Protein AF-A0A958PM55-F1 (afdb_monomer)

Solvent-accessible surface area (backbone atoms only — not comparable to full-atom values): 10926 Å² total; per-residue (Å²): 130,72,79,61,58,60,55,50,56,56,52,56,68,71,65,64,76,77,74,54,75,74,53,56,53,52,53,52,48,54,55,51,52,55,52,52,55,54,49,54,52,52,50,55,53,53,53,51,56,53,51,53,53,54,52,51,55,52,52,56,57,61,71,67,53,78,72,77,79,76,60,49,81,43,44,30,78,37,81,41,79,46,74,45,77,34,85,88,49,80,88,55,76,58,38,31,37,37,40,38,50,38,94,52,47,26,40,54,51,97,88,47,67,73,45,44,80,40,51,62,50,75,44,76,42,66,91,80,66,85,64,58,56,55,74,49,42,33,27,29,77,44,70,46,78,45,54,34,38,38,36,32,19,30,88,86,68,48,79,75,46,80,46,77,48,49,36,29,24,37,81,49,72,80,74,79,71,70,78,80,78,77,84,78,131

Foldseek 3Di:
DPPVVVVVVVVVVVPPPDPDPVVVVVVVVVVVVVVVVVVVVVVVVVVVVVVVVVVVVVVVVVVPPPDPQPAAEDAAQDKDKDKDFCVPPVPPQFFKKKKAWDPQKAFDDPVCPVRRVDRMDMDTDPPPPPDRIDIGIMHGNDFAKIKMKMFTAHPVRDTPDIDIRIYGYDYDCVVVPDDPPPPDD

Secondary structure (DSSP, 8-state):
-THHHHHHHHHHHTT-PPPPHHHHHHHHHHHHHHHHHHHHHHHHHHHHHHHHHHHHHHHHHHHTS------EEEETTSEEEEEEE-TTTTTS---EEEEEEPTTEEE--SS-GGGGG-SEEEEEPPTT---SEEEEEEEESSSEEEEEEEEEE-TT--EEEEEEEEEEEE--GGGGG--------

Sequence (185 aa):
MEKNTENLLKLAKKFTPQPDVYMSTRVLAQVREKRLRKRQWGFALLSSVVGSLLTAIVFLSIQNLPTKAVHFAALVDKPYVVRMEMDQLNNQNIFEAEIVLAQGLLFHSDEFSDLQEKQSLVFAWPKDFEGDVFPFVIKGTQEGIKPVKVRFFDEAGEVLEEREIKIRFEKSVSEMRQPVKARTS

pLDDT: mean 77.65, std 15.03, range [45.88, 96.56]

Nearest PDB structures (foldseek):
  6u4z-assembly1_A  TM=6.241E-01  e=1.059E-02  Bacteroides thetaiotaomicron
  6cpd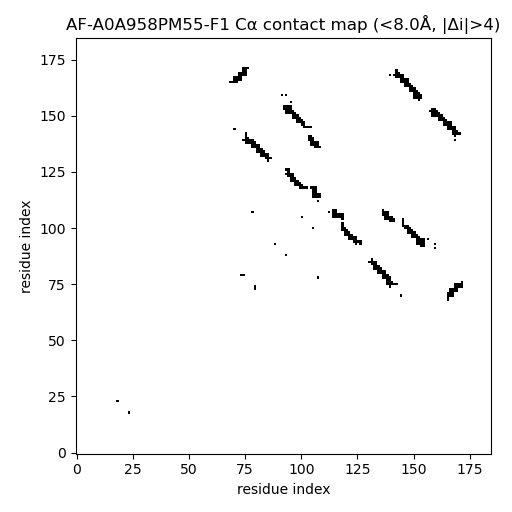-assembly1_A  TM=5.871E-01  e=4.513E-02  Methylocystis sp. ATCC 49242
  6twe-assembly1_A  TM=4.735E-01  e=3.007E-02  Bacillus licheniformis DSM 13 = ATCC 14580
  8s83-assembly1_A  TM=3.547E-01  e=2.004E-02  Bacillus anthracis
  6qx4-assembly1_A  TM=3.315E-01  e=1.923E-01  Bacillus anthracis

Radius of gyration: 40.55 Å; Cα contacts (8 Å, |Δi|>4): 223; chains: 1; bounding box: 84×64×113 Å

Mean predicted aligned error: 17.08 Å

Structure (mmCIF, N/CA/C/O backbone):
data_AF-A0A958PM55-F1
#
_entry.id   AF-A0A958PM55-F1
#
loop_
_atom_site.group_PDB
_atom_site.id
_atom_site.type_symbol
_atom_site.label_atom_id
_atom_site.label_alt_id
_atom_site.label_comp_id
_atom_site.label_asym_id
_atom_site.label_entity_id
_atom_site.label_seq_id
_atom_site.pdbx_PDB_ins_code
_atom_site.Cartn_x
_atom_site.Cartn_y
_atom_site.Cartn_z
_atom_site.occupancy
_atom_site.B_iso_or_equiv
_atom_site.auth_seq_id
_atom_site.auth_comp_id
_atom_site.auth_asym_id
_atom_site.auth_atom_id
_atom_site.pdbx_PDB_model_num
ATOM 1 N N . MET A 1 1 ? 41.946 41.530 -85.053 1.00 54.88 1 MET A N 1
ATOM 2 C CA . MET A 1 1 ? 40.672 41.154 -85.711 1.00 54.88 1 MET A CA 1
ATOM 3 C C . MET A 1 1 ? 39.471 41.107 -84.746 1.00 54.88 1 MET A C 1
ATOM 5 O O . MET A 1 1 ? 38.395 40.711 -85.166 1.00 54.88 1 MET A O 1
ATOM 9 N N . GLU A 1 2 ? 39.581 41.573 -83.494 1.00 56.59 2 GLU A N 1
ATOM 10 C CA . GLU A 1 2 ? 38.508 41.429 -82.483 1.00 56.59 2 GLU A CA 1
ATOM 11 C C . GLU A 1 2 ? 37.388 42.484 -82.550 1.00 56.59 2 GLU A C 1
ATOM 13 O O . GLU A 1 2 ? 36.298 42.261 -82.042 1.00 56.59 2 GLU A O 1
ATOM 18 N N . LYS A 1 3 ? 37.585 43.620 -83.233 1.00 56.06 3 LYS A N 1
ATOM 19 C CA . LYS A 1 3 ? 36.584 44.708 -83.253 1.00 56.06 3 LYS A CA 1
ATOM 20 C C . LYS A 1 3 ? 35.334 44.426 -84.110 1.00 56.06 3 LYS A C 1
ATOM 22 O O . LYS A 1 3 ? 34.356 45.161 -84.008 1.00 56.06 3 LYS A O 1
ATOM 27 N N . ASN A 1 4 ? 35.332 43.371 -84.932 1.00 59.84 4 ASN A N 1
ATOM 28 C CA . ASN A 1 4 ? 34.186 43.029 -85.791 1.00 59.84 4 ASN A CA 1
ATOM 29 C C . ASN A 1 4 ? 33.169 42.085 -85.128 1.00 59.84 4 ASN A C 1
ATOM 31 O O . ASN A 1 4 ? 31.998 42.105 -85.504 1.00 59.84 4 ASN A O 1
ATOM 35 N N . THR A 1 5 ? 33.562 41.297 -84.125 1.00 61.62 5 THR A N 1
ATOM 36 C CA . THR A 1 5 ? 32.649 40.357 -83.448 1.00 61.62 5 THR A CA 1
ATOM 37 C C . THR A 1 5 ? 31.712 41.068 -82.469 1.00 61.62 5 THR A C 1
ATOM 39 O O . THR A 1 5 ? 30.539 40.707 -82.365 1.00 61.62 5 THR A O 1
ATOM 42 N N . GLU A 1 6 ? 32.169 42.146 -81.826 1.00 66.62 6 GLU A N 1
ATOM 43 C CA . GLU A 1 6 ? 31.326 42.959 -80.937 1.00 66.62 6 GLU A CA 1
ATOM 44 C C . GLU A 1 6 ? 30.198 43.685 -81.682 1.00 66.62 6 GLU A C 1
ATOM 46 O O . GLU A 1 6 ? 29.086 43.815 -81.161 1.00 66.62 6 GLU A O 1
ATOM 51 N N . ASN A 1 7 ? 30.449 44.121 -82.919 1.00 66.56 7 ASN A N 1
ATOM 52 C CA . ASN A 1 7 ? 29.419 44.751 -83.745 1.00 66.56 7 ASN A CA 1
ATOM 53 C C . ASN A 1 7 ? 28.370 43.743 -84.232 1.00 66.56 7 ASN A C 1
ATOM 55 O O . ASN A 1 7 ? 27.185 44.077 -84.272 1.00 66.56 7 ASN A O 1
ATOM 59 N N . LEU A 1 8 ? 28.762 42.495 -84.509 1.00 62.47 8 LEU A N 1
ATOM 60 C CA . LEU A 1 8 ? 27.819 41.433 -84.875 1.00 62.47 8 LEU A CA 1
ATOM 61 C C . LEU A 1 8 ? 26.930 41.011 -83.694 1.00 62.47 8 LEU A C 1
ATOM 63 O O . LEU A 1 8 ? 25.723 40.846 -83.866 1.00 62.47 8 LEU A O 1
ATOM 67 N N . LEU A 1 9 ? 27.479 40.931 -82.478 1.00 64.94 9 LEU A N 1
ATOM 68 C CA . LEU A 1 9 ? 26.692 40.656 -81.266 1.00 64.94 9 LEU A CA 1
ATOM 69 C C . LEU A 1 9 ? 25.710 41.789 -80.928 1.00 64.94 9 LEU A C 1
ATOM 71 O O . LEU A 1 9 ? 24.585 41.526 -80.492 1.00 64.94 9 LEU A O 1
ATOM 75 N N . LYS A 1 10 ? 26.096 43.050 -81.166 1.00 63.88 10 LYS A N 1
ATOM 76 C CA . LYS A 1 10 ? 25.197 44.206 -81.005 1.00 63.88 10 LYS A CA 1
ATOM 77 C C . LYS A 1 10 ? 24.084 44.233 -82.057 1.00 63.88 10 LYS A C 1
ATOM 79 O O . LYS A 1 10 ? 22.966 44.630 -81.730 1.00 63.88 10 LYS A O 1
ATOM 84 N N . LEU A 1 11 ? 24.357 43.777 -83.280 1.00 61.56 11 LEU A N 1
ATOM 85 C CA . LEU A 1 11 ? 23.345 43.644 -84.332 1.00 61.56 11 LEU A CA 1
ATOM 86 C C . LEU A 1 11 ? 22.370 42.491 -84.052 1.00 61.56 11 LEU A C 1
ATOM 88 O O . LEU A 1 11 ? 21.163 42.687 -84.175 1.00 61.56 11 LEU A O 1
ATOM 92 N N . ALA A 1 12 ? 22.851 41.338 -83.578 1.00 61.41 12 ALA A N 1
ATOM 93 C CA . ALA A 1 12 ? 21.994 40.201 -83.230 1.00 61.41 12 ALA A CA 1
ATOM 94 C C . ALA A 1 12 ? 21.046 40.506 -82.052 1.00 61.41 12 ALA A C 1
ATOM 96 O O . ALA A 1 12 ? 19.873 40.135 -82.084 1.00 61.41 12 ALA A O 1
ATOM 97 N N . LYS A 1 13 ? 21.506 41.263 -81.042 1.00 59.34 13 LYS A N 1
ATOM 98 C CA . LYS A 1 13 ? 20.653 41.717 -79.924 1.00 59.34 13 LYS A CA 1
ATOM 99 C C . LYS A 1 13 ? 19.555 42.704 -80.338 1.00 59.34 13 LYS A C 1
ATOM 101 O O . LYS A 1 13 ? 18.567 42.823 -79.622 1.00 59.34 13 LYS A O 1
ATOM 106 N N . LYS A 1 14 ? 19.705 43.408 -81.466 1.00 57.22 14 LYS A N 1
ATOM 107 C CA . LYS A 1 14 ? 18.679 44.332 -81.982 1.00 57.22 14 LYS A CA 1
ATOM 108 C C . LYS A 1 14 ? 17.534 43.629 -82.720 1.00 57.22 14 LYS A C 1
ATOM 110 O O . LYS A 1 14 ? 16.518 44.268 -82.962 1.00 57.22 14 LYS A O 1
ATOM 115 N N . PHE A 1 15 ? 17.680 42.342 -83.039 1.00 56.12 15 PHE A N 1
ATOM 116 C CA . PHE A 1 15 ? 16.717 41.563 -83.825 1.00 56.12 15 PHE A CA 1
ATOM 117 C C . PHE A 1 15 ? 16.059 40.418 -83.048 1.00 56.12 15 PHE A C 1
ATOM 119 O O . PHE A 1 15 ? 15.574 39.468 -83.653 1.00 56.12 15 PHE A O 1
ATOM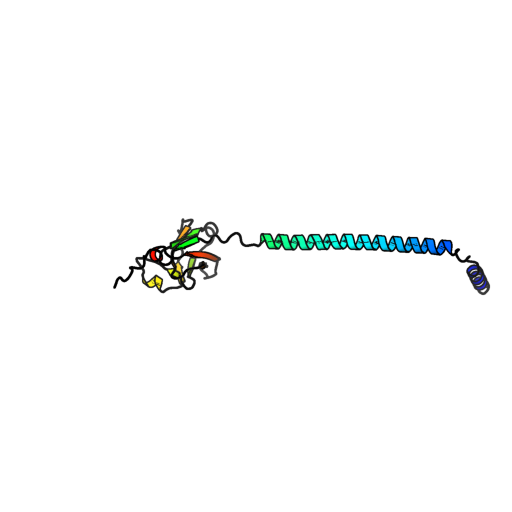 126 N N . THR A 1 16 ? 15.982 40.485 -81.717 1.00 57.31 16 THR A N 1
ATOM 127 C CA . THR A 1 16 ? 15.027 39.623 -81.009 1.00 57.31 16 THR A CA 1
ATOM 128 C C . THR A 1 16 ? 13.644 40.254 -81.139 1.00 57.31 16 THR A C 1
ATOM 130 O O . THR A 1 16 ? 13.428 41.301 -80.518 1.00 57.31 16 THR A O 1
ATOM 133 N N . PRO A 1 17 ? 12.721 39.689 -81.944 1.00 60.19 17 PRO A N 1
ATOM 134 C CA . PRO A 1 17 ? 11.357 40.191 -81.999 1.00 60.19 17 PRO A CA 1
ATOM 135 C C . PRO A 1 17 ? 10.803 40.170 -80.577 1.00 60.19 17 PRO A C 1
ATOM 137 O O . PRO A 1 17 ? 10.865 39.144 -79.894 1.00 60.19 17 PRO A O 1
ATOM 140 N N . GLN A 1 18 ? 10.330 41.323 -80.101 1.00 60.03 18 GLN A N 1
ATOM 141 C CA . GLN A 1 18 ? 9.612 41.372 -78.835 1.00 60.03 18 GLN A CA 1
ATOM 142 C C . GLN A 1 18 ? 8.439 40.394 -78.954 1.00 60.03 18 GLN A C 1
ATOM 144 O O . GLN A 1 18 ? 7.702 40.466 -79.940 1.00 60.03 18 GLN A O 1
ATOM 149 N N . PRO A 1 19 ? 8.294 39.434 -78.025 1.00 60.66 19 PRO A N 1
ATOM 150 C CA . PRO A 1 19 ? 7.197 38.488 -78.100 1.00 60.66 19 PRO A CA 1
ATOM 151 C C . PRO A 1 19 ? 5.885 39.267 -78.052 1.00 60.66 19 PRO A C 1
ATOM 153 O O . PRO A 1 19 ? 5.736 40.185 -77.244 1.00 60.66 19 PRO A O 1
ATOM 156 N N . ASP A 1 20 ? 4.953 38.896 -78.926 1.00 65.75 20 ASP A N 1
ATOM 157 C CA . ASP A 1 20 ? 3.639 39.523 -79.004 1.00 65.75 20 ASP A CA 1
ATOM 158 C C . ASP A 1 20 ? 2.973 39.536 -77.613 1.00 65.75 20 ASP A C 1
ATOM 160 O O . ASP A 1 20 ? 3.127 38.600 -76.814 1.00 65.75 20 ASP A O 1
ATOM 164 N N . VAL A 1 21 ? 2.245 40.607 -77.296 1.00 63.78 21 VAL A N 1
ATOM 165 C CA . VAL A 1 21 ? 1.652 40.868 -75.969 1.00 63.78 21 VAL A CA 1
ATOM 166 C C . VAL A 1 21 ? 0.740 39.707 -75.531 1.00 63.78 21 VAL A C 1
ATOM 168 O O . VAL A 1 21 ? 0.631 39.377 -74.345 1.00 63.78 21 VAL A O 1
ATOM 171 N N . TYR A 1 22 ? 0.149 39.000 -76.493 1.00 62.28 22 TYR A N 1
ATOM 172 C CA . TYR A 1 22 ? -0.667 37.806 -76.263 1.00 62.28 22 TYR A CA 1
ATOM 173 C C . TYR A 1 22 ? 0.134 36.550 -75.867 1.00 62.28 22 TYR A C 1
ATOM 175 O O . TYR A 1 22 ? -0.406 35.653 -75.214 1.00 62.28 22 TYR A O 1
ATOM 183 N N . MET A 1 23 ? 1.425 36.462 -76.204 1.00 63.91 23 MET A N 1
ATOM 184 C CA . MET A 1 23 ? 2.292 35.362 -75.763 1.00 63.91 23 MET A CA 1
ATOM 185 C C . MET A 1 23 ? 2.835 35.582 -74.352 1.00 63.91 23 MET A C 1
ATOM 187 O O . MET A 1 23 ? 2.872 34.638 -73.559 1.00 63.91 23 MET A O 1
ATOM 191 N N . SER A 1 24 ? 3.203 36.816 -73.999 1.00 63.28 24 SER A N 1
ATOM 192 C CA . SER A 1 24 ? 3.719 37.123 -72.658 1.00 63.28 24 SER A CA 1
ATOM 193 C C . SER A 1 24 ? 2.670 36.855 -71.572 1.00 63.28 24 SER A C 1
ATOM 195 O O . SER A 1 24 ? 2.979 36.265 -70.536 1.00 63.28 24 SER A O 1
ATOM 197 N N . THR A 1 25 ? 1.405 37.179 -71.843 1.00 71.44 25 THR A N 1
ATOM 198 C CA . THR A 1 25 ? 0.274 36.921 -70.939 1.00 71.44 25 THR A CA 1
ATOM 199 C C . THR A 1 25 ? 0.004 35.428 -70.740 1.00 71.44 25 THR A C 1
ATOM 201 O O . THR A 1 25 ? -0.179 34.995 -69.600 1.00 71.44 25 THR A O 1
ATOM 204 N N . ARG A 1 26 ? 0.060 34.610 -71.801 1.00 70.56 26 ARG A N 1
ATOM 205 C CA . ARG A 1 26 ? -0.092 33.144 -71.693 1.00 70.56 26 ARG A CA 1
ATOM 206 C C . ARG A 1 26 ? 1.048 32.488 -70.917 1.00 70.56 26 ARG A C 1
ATOM 208 O O . ARG A 1 26 ? 0.793 31.632 -70.070 1.00 70.56 26 ARG A O 1
ATOM 215 N N . VAL A 1 27 ? 2.288 32.911 -71.157 1.00 70.88 27 VAL A N 1
ATOM 216 C CA . VAL A 1 27 ? 3.453 32.387 -70.428 1.00 70.88 27 VAL A CA 1
ATOM 217 C C . VAL A 1 27 ? 3.380 32.779 -68.949 1.00 70.88 27 VAL A C 1
ATOM 219 O O . VAL A 1 27 ? 3.569 31.932 -68.076 1.00 70.88 27 VAL A O 1
ATOM 222 N N . LEU A 1 28 ? 3.018 34.028 -68.640 1.00 74.56 28 LEU A N 1
ATOM 223 C CA . LEU A 1 28 ? 2.841 34.482 -67.257 1.00 74.56 28 LEU A CA 1
ATOM 224 C C . LEU A 1 28 ? 1.690 33.758 -66.540 1.00 74.56 28 LEU A C 1
ATOM 226 O O . LEU A 1 28 ? 1.825 33.427 -65.357 1.00 74.56 28 LEU A O 1
ATOM 230 N N . ALA A 1 29 ? 0.591 33.464 -67.241 1.00 74.56 29 ALA A N 1
ATOM 231 C CA . ALA A 1 29 ? -0.524 32.691 -66.699 1.00 74.56 29 ALA A CA 1
ATOM 232 C C . ALA A 1 29 ? -0.099 31.255 -66.345 1.00 74.56 29 ALA A C 1
ATOM 234 O O . ALA A 1 29 ? -0.315 30.818 -65.213 1.00 74.56 29 ALA A O 1
ATOM 235 N N . GLN A 1 30 ? 0.606 30.562 -67.247 1.00 75.31 30 GLN A N 1
ATOM 236 C CA . GLN A 1 30 ? 1.111 29.207 -66.987 1.00 75.31 30 GLN A CA 1
ATOM 237 C C . GLN A 1 30 ? 2.130 29.161 -65.839 1.00 75.31 30 GLN A C 1
ATOM 239 O O . GLN A 1 30 ? 2.138 28.216 -65.044 1.00 75.31 30 GLN A O 1
ATOM 244 N N . VAL A 1 31 ? 2.985 30.182 -65.709 1.00 74.50 31 VAL A N 1
ATOM 245 C CA . VAL A 1 31 ? 3.941 30.279 -64.593 1.00 74.50 31 VAL A CA 1
ATOM 246 C C . VAL A 1 31 ? 3.214 30.497 -63.260 1.00 74.50 31 VAL A C 1
ATOM 248 O O . VAL A 1 31 ? 3.572 29.864 -62.261 1.00 74.50 31 VAL A O 1
ATOM 251 N N . ARG A 1 32 ? 2.165 31.333 -63.223 1.00 69.06 32 ARG A N 1
ATOM 252 C CA . ARG A 1 32 ? 1.332 31.522 -62.018 1.00 69.06 32 ARG A CA 1
ATOM 253 C C . ARG A 1 32 ? 0.599 30.245 -61.619 1.00 69.06 32 ARG A C 1
ATOM 255 O O . ARG A 1 32 ? 0.629 29.881 -60.443 1.00 69.06 32 ARG A O 1
ATOM 262 N N . GLU A 1 33 ? 0.003 29.545 -62.576 1.00 71.62 33 GLU A N 1
ATOM 263 C CA . GLU A 1 33 ? -0.754 28.317 -62.324 1.00 71.62 33 GLU A CA 1
ATOM 264 C C . GLU A 1 33 ? 0.143 27.201 -61.765 1.00 71.62 33 GLU A C 1
ATOM 266 O O . GLU A 1 33 ? -0.172 26.598 -60.735 1.00 71.62 33 GLU A O 1
ATOM 271 N N . LYS A 1 34 ? 1.338 27.008 -62.345 1.00 67.88 34 LYS A N 1
ATOM 272 C CA . LYS A 1 34 ? 2.332 26.050 -61.825 1.00 67.88 34 LYS A CA 1
ATOM 273 C C . LYS A 1 34 ? 2.787 26.388 -60.401 1.00 67.88 34 LYS A C 1
ATOM 275 O O . LYS A 1 34 ? 2.993 25.477 -59.599 1.00 67.88 34 LYS A O 1
ATOM 280 N N . ARG A 1 35 ? 2.923 27.675 -60.058 1.00 67.25 35 ARG A N 1
ATOM 281 C CA . ARG A 1 35 ? 3.333 28.122 -58.713 1.00 67.25 35 ARG A CA 1
ATOM 282 C C . ARG A 1 35 ? 2.240 27.892 -57.666 1.00 67.25 35 ARG A C 1
ATOM 284 O O . ARG A 1 35 ? 2.548 27.454 -56.559 1.00 67.25 35 ARG A O 1
ATOM 291 N N . LEU A 1 36 ? 0.980 28.148 -58.020 1.00 63.94 36 LEU A N 1
ATOM 292 C CA . LEU A 1 36 ? -0.171 27.92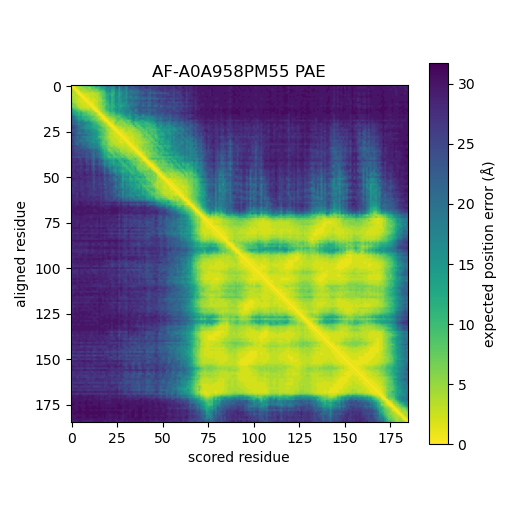2 -57.140 1.00 63.94 36 LEU A CA 1
ATOM 293 C C . LEU A 1 36 ? -0.387 26.429 -56.865 1.00 63.94 36 LEU A C 1
ATOM 295 O O . LEU A 1 36 ? -0.543 26.046 -55.705 1.00 63.94 36 LEU A O 1
ATOM 299 N N . ARG A 1 37 ? -0.279 25.576 -57.893 1.00 61.41 37 ARG A N 1
ATOM 300 C CA . ARG A 1 37 ? -0.404 24.115 -57.746 1.00 61.41 37 ARG A CA 1
ATOM 301 C C . ARG A 1 37 ? 0.691 23.526 -56.848 1.00 61.41 37 ARG A C 1
ATOM 303 O O . ARG A 1 37 ? 0.390 22.734 -55.960 1.00 61.41 37 ARG A O 1
ATOM 310 N N . LYS A 1 38 ? 1.947 23.973 -57.008 1.00 60.62 38 LYS A N 1
ATOM 311 C CA . LYS A 1 38 ? 3.069 23.561 -56.137 1.00 60.62 38 LYS A CA 1
ATOM 312 C C . LYS A 1 38 ? 2.851 23.966 -54.674 1.00 60.62 38 LYS A C 1
ATOM 314 O O . LYS A 1 38 ? 3.197 23.210 -53.772 1.00 60.62 38 LYS A O 1
ATOM 319 N N . ARG A 1 39 ? 2.262 25.143 -54.438 1.00 60.12 39 ARG A N 1
ATOM 320 C CA . ARG A 1 39 ? 1.970 25.648 -53.089 1.00 60.12 39 ARG A CA 1
ATOM 321 C C . ARG A 1 39 ? 0.849 24.849 -52.419 1.00 60.12 39 ARG A C 1
ATOM 323 O O . ARG A 1 39 ? 1.010 24.468 -51.268 1.00 60.12 39 ARG A O 1
ATOM 330 N N . GLN A 1 40 ? -0.233 24.537 -53.133 1.00 61.28 40 GLN A N 1
ATOM 331 C CA . GLN A 1 40 ? -1.334 23.723 -52.597 1.00 61.28 40 GLN A CA 1
ATOM 332 C C . GLN A 1 40 ? -0.879 22.313 -52.192 1.00 61.28 40 GLN A C 1
ATOM 334 O O . GLN A 1 40 ? -1.247 21.842 -51.121 1.00 61.28 40 GLN A O 1
ATOM 339 N N . TRP A 1 41 ? -0.013 21.680 -52.988 1.00 58.62 41 TRP A N 1
ATOM 340 C CA . TRP A 1 41 ? 0.564 20.375 -52.642 1.00 58.62 41 TRP A CA 1
ATOM 341 C C . TRP A 1 41 ? 1.509 20.450 -51.436 1.00 58.62 41 TRP A C 1
ATOM 343 O O . TRP A 1 41 ? 1.471 19.575 -50.577 1.00 58.62 41 TRP A O 1
ATOM 353 N N . GLY A 1 42 ? 2.306 21.519 -51.321 1.00 59.91 42 GLY A N 1
ATOM 354 C CA . GLY A 1 42 ? 3.153 21.746 -50.146 1.00 59.91 42 GLY A CA 1
ATOM 355 C C . GLY A 1 42 ? 2.350 21.903 -48.850 1.00 59.91 42 GLY A C 1
ATOM 356 O O . GLY A 1 42 ? 2.704 21.307 -47.838 1.00 59.91 42 GLY A O 1
ATOM 357 N N . PHE A 1 43 ? 1.233 22.639 -48.885 1.00 57.94 43 PHE A N 1
ATOM 358 C CA . PHE A 1 43 ? 0.346 22.779 -47.723 1.00 57.94 43 PHE A CA 1
ATOM 359 C C . PHE A 1 43 ? -0.398 21.482 -47.378 1.00 57.94 43 PHE A C 1
ATOM 361 O O . PHE A 1 43 ? -0.543 21.185 -46.197 1.00 57.94 43 PHE A O 1
ATOM 368 N N . ALA A 1 44 ? -0.817 20.694 -48.374 1.00 59.62 44 ALA A N 1
ATOM 369 C CA . ALA A 1 44 ? -1.484 19.408 -48.147 1.00 59.62 44 ALA A CA 1
ATOM 370 C C . ALA A 1 44 ? -0.550 18.352 -47.526 1.00 59.62 44 ALA A C 1
ATOM 372 O O . ALA A 1 44 ? -0.966 17.573 -46.671 1.00 59.62 44 ALA A O 1
ATOM 373 N N . LEU A 1 45 ? 0.730 18.340 -47.913 1.00 58.50 45 LEU A N 1
ATOM 374 C CA . LEU A 1 45 ? 1.715 17.453 -47.289 1.00 58.50 45 LEU A CA 1
ATOM 375 C C . LEU A 1 45 ? 2.036 17.899 -45.857 1.00 58.50 45 LEU A C 1
ATOM 377 O O . LEU A 1 45 ? 2.063 17.065 -44.954 1.00 58.50 45 LEU A O 1
ATOM 381 N N . LEU A 1 46 ? 2.191 19.205 -45.620 1.00 58.72 46 LEU A N 1
ATOM 382 C CA . LEU A 1 46 ? 2.447 19.737 -44.278 1.00 58.72 46 LEU A CA 1
ATOM 383 C C . LEU A 1 46 ? 1.272 19.501 -43.315 1.00 58.72 46 LEU A C 1
ATOM 385 O O . LEU A 1 46 ? 1.507 19.158 -42.159 1.00 58.72 46 LEU A O 1
ATOM 389 N N . SER A 1 47 ? 0.019 19.611 -43.771 1.00 59.31 47 SER A N 1
ATOM 390 C CA . SER A 1 47 ? -1.143 19.322 -42.918 1.00 59.31 47 SER A CA 1
ATOM 391 C C . SER A 1 47 ? -1.248 17.841 -42.535 1.00 59.31 47 SER A C 1
ATOM 393 O O . SER A 1 47 ? -1.663 17.541 -41.417 1.00 59.31 47 SER A O 1
ATOM 395 N N . SER A 1 48 ? -0.822 16.919 -43.408 1.00 61.41 48 SER A N 1
ATOM 396 C CA . SER A 1 48 ? -0.841 15.477 -43.115 1.00 61.41 48 SER A CA 1
ATOM 397 C C . SER A 1 48 ? 0.149 15.075 -42.012 1.00 61.41 48 SER A C 1
ATOM 399 O O . SER A 1 48 ? -0.216 14.327 -41.106 1.00 61.41 48 SER A O 1
ATOM 401 N N . VAL A 1 49 ? 1.363 15.638 -42.029 1.00 63.81 49 VAL A N 1
ATOM 402 C CA . VAL A 1 49 ? 2.412 15.339 -41.038 1.00 63.81 49 VAL A CA 1
ATOM 403 C C . VAL A 1 49 ? 2.064 15.927 -39.670 1.00 63.81 49 VAL A C 1
ATOM 405 O O . VAL A 1 49 ? 2.244 15.271 -38.644 1.00 63.81 49 VAL A O 1
ATOM 408 N N . VAL A 1 50 ? 1.520 17.148 -39.636 1.00 64.38 50 VAL A N 1
ATOM 409 C CA . VAL A 1 50 ? 1.087 17.781 -38.379 1.00 64.38 50 VAL A CA 1
ATOM 410 C C . VAL A 1 50 ? -0.109 17.033 -37.777 1.00 64.38 50 VAL A C 1
ATOM 412 O O . VAL A 1 50 ? -0.138 16.804 -36.569 1.00 64.38 50 VAL A O 1
ATOM 415 N N . GLY A 1 51 ? -1.056 16.585 -38.609 1.00 62.09 51 GLY A N 1
ATOM 416 C CA . GLY A 1 51 ? -2.204 15.794 -38.163 1.00 62.09 51 GLY A CA 1
ATOM 417 C C . GLY A 1 51 ? -1.803 14.463 -37.524 1.00 62.09 51 GLY A C 1
ATOM 418 O O . GLY A 1 51 ? -2.272 14.156 -36.428 1.00 62.09 51 GLY A O 1
ATOM 419 N N . SER A 1 52 ? -0.887 13.709 -38.149 1.00 66.88 52 SER A N 1
ATOM 420 C CA . SER A 1 52 ? -0.434 12.419 -37.607 1.00 66.88 52 SER A CA 1
ATOM 421 C C . SER A 1 52 ? 0.326 12.568 -36.287 1.00 66.88 52 SER A C 1
ATOM 423 O O . SER A 1 52 ? 0.168 11.746 -35.381 1.00 66.88 52 SER A O 1
ATOM 425 N N . LEU A 1 53 ? 1.125 13.634 -36.152 1.00 70.44 53 LEU A N 1
ATOM 426 C CA . LEU A 1 53 ? 1.883 13.898 -34.929 1.00 70.44 53 LEU A CA 1
ATOM 427 C C . LEU A 1 53 ? 0.949 14.207 -33.750 1.00 70.44 53 LEU A C 1
AT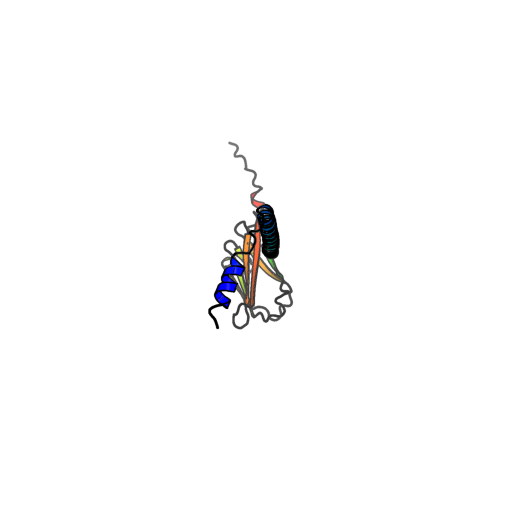OM 429 O O . LEU A 1 53 ? 1.123 13.666 -32.660 1.00 70.44 53 LEU A O 1
ATOM 433 N N . LEU A 1 54 ? -0.085 15.022 -33.983 1.00 69.94 54 LEU A N 1
ATOM 434 C CA . LEU A 1 54 ? -1.078 15.353 -32.960 1.00 69.94 54 LEU A CA 1
ATOM 435 C C . LEU A 1 54 ? -1.876 14.118 -32.524 1.00 69.94 54 LEU A C 1
ATOM 437 O O . LEU A 1 54 ? -2.074 13.918 -31.326 1.00 69.94 54 LEU A O 1
ATOM 441 N N . THR A 1 55 ? -2.273 13.246 -33.456 1.00 67.38 55 THR A N 1
ATOM 442 C CA . THR A 1 55 ? -2.975 12.002 -33.099 1.00 67.38 55 THR A CA 1
ATOM 443 C C . THR A 1 55 ? -2.107 11.043 -32.283 1.00 67.38 55 THR A C 1
ATOM 445 O O . THR A 1 55 ? -2.613 10.418 -31.354 1.00 67.38 55 THR A O 1
ATOM 448 N N . ALA A 1 56 ? -0.801 10.964 -32.564 1.00 71.19 56 ALA A N 1
ATOM 449 C CA . ALA A 1 56 ? 0.121 10.112 -31.813 1.00 71.19 56 ALA A CA 1
ATOM 450 C C . ALA A 1 56 ? 0.315 10.600 -30.367 1.00 71.19 56 ALA A C 1
ATOM 452 O O . ALA A 1 56 ? 0.314 9.792 -29.439 1.00 71.19 56 ALA A O 1
ATOM 453 N N . ILE A 1 57 ? 0.409 11.918 -30.160 1.00 71.50 57 ILE A N 1
ATOM 454 C CA . ILE A 1 57 ? 0.537 12.518 -28.822 1.00 71.50 57 ILE A CA 1
ATOM 455 C C . ILE A 1 57 ? -0.729 12.268 -27.991 1.00 71.50 57 ILE A C 1
ATOM 457 O O . ILE A 1 57 ? -0.641 11.889 -26.821 1.00 71.50 57 ILE A O 1
ATOM 461 N N . VAL A 1 58 ? -1.912 12.425 -28.594 1.00 71.81 58 VAL A N 1
ATOM 462 C CA . VAL A 1 58 ? -3.190 12.160 -27.913 1.00 71.81 58 VAL A CA 1
ATOM 463 C C . VAL A 1 58 ? -3.326 10.676 -27.567 1.00 71.81 58 VAL A C 1
ATOM 465 O O . VAL A 1 58 ? -3.712 10.345 -26.449 1.00 71.81 58 VAL A O 1
ATOM 468 N N . PHE A 1 59 ? -2.948 9.776 -28.477 1.00 72.50 59 PHE A N 1
ATOM 469 C CA . PHE A 1 59 ? -3.001 8.334 -28.233 1.00 72.50 59 PHE A CA 1
ATOM 470 C C . PHE A 1 59 ? -2.062 7.891 -27.097 1.00 72.50 59 PHE A C 1
ATOM 472 O O . PHE A 1 59 ? -2.493 7.169 -26.198 1.00 72.50 59 PHE A O 1
ATOM 479 N N . LEU A 1 60 ? -0.821 8.393 -27.070 1.00 65.88 60 LEU A N 1
ATOM 480 C CA . LEU A 1 60 ? 0.130 8.145 -25.975 1.00 65.88 60 LEU A CA 1
ATOM 481 C C . LEU A 1 60 ? -0.367 8.699 -24.631 1.00 65.88 60 LEU A C 1
ATOM 483 O O . LEU A 1 60 ? -0.168 8.079 -23.589 1.00 65.88 60 LEU A O 1
ATOM 487 N N . SER A 1 61 ? -1.060 9.838 -24.649 1.00 61.44 61 SER A N 1
ATOM 488 C CA . SER A 1 61 ? -1.623 10.440 -23.434 1.00 61.44 61 SER A CA 1
ATOM 489 C C . SER A 1 61 ? -2.781 9.620 -22.855 1.00 61.44 61 SER A C 1
ATOM 491 O O . SER A 1 61 ? -2.932 9.553 -21.638 1.00 61.44 61 SER A O 1
ATOM 493 N N . ILE A 1 62 ? -3.583 8.968 -23.705 1.00 62.78 62 ILE A N 1
ATOM 494 C CA . ILE A 1 62 ? -4.702 8.122 -23.263 1.00 62.78 62 ILE A CA 1
ATOM 495 C C . ILE A 1 62 ? -4.199 6.787 -22.696 1.00 62.78 62 ILE A C 1
ATOM 497 O O . ILE A 1 62 ? -4.758 6.300 -21.717 1.00 62.78 62 ILE A O 1
ATOM 501 N N . GLN A 1 63 ? -3.136 6.202 -23.260 1.00 60.19 63 GLN A N 1
ATOM 502 C CA . GLN A 1 63 ? -2.585 4.934 -22.760 1.00 60.19 63 GLN A CA 1
ATOM 503 C C . GLN A 1 63 ? -1.902 5.055 -21.389 1.00 60.19 63 GLN A C 1
ATOM 505 O O . GLN A 1 63 ? -1.873 4.080 -20.646 1.00 60.19 63 GLN A O 1
ATOM 510 N N . ASN A 1 64 ? -1.422 6.247 -21.024 1.00 56.41 64 ASN A N 1
ATOM 511 C CA . ASN A 1 64 ? -0.829 6.520 -19.710 1.00 56.41 64 ASN A CA 1
ATOM 512 C C . ASN A 1 64 ? -1.846 6.970 -18.649 1.00 56.41 64 ASN A C 1
ATOM 514 O O . ASN A 1 64 ? -1.449 7.380 -17.557 1.00 56.41 64 ASN A O 1
ATOM 518 N N . LEU A 1 65 ? -3.153 6.917 -18.932 1.00 54.53 65 LEU A N 1
ATOM 519 C CA . LEU A 1 65 ? -4.152 7.111 -17.886 1.00 54.53 65 LEU A CA 1
ATOM 520 C C . LEU A 1 65 ? -4.056 5.924 -16.918 1.00 54.53 65 LEU A C 1
ATOM 522 O O . LEU A 1 65 ? -4.287 4.792 -17.349 1.00 54.53 65 LEU A O 1
ATOM 526 N N . PRO A 1 66 ? -3.729 6.147 -15.630 1.00 55.06 66 PRO A N 1
ATOM 527 C CA . PRO A 1 66 ? -3.659 5.069 -14.660 1.00 55.06 66 PRO A CA 1
ATOM 528 C C . PRO A 1 66 ? -5.012 4.362 -14.644 1.00 55.06 66 PRO A C 1
ATOM 530 O O . PRO A 1 66 ? -6.051 4.964 -14.355 1.00 55.06 66 PRO A O 1
ATOM 533 N N . THR A 1 67 ? -4.988 3.088 -15.028 1.00 49.81 67 THR A N 1
ATOM 534 C CA . THR A 1 67 ? -6.108 2.154 -14.955 1.00 49.81 67 THR A CA 1
ATOM 535 C C .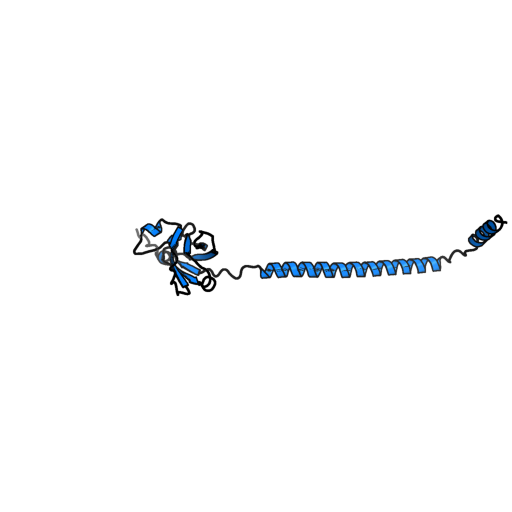 THR A 1 67 ? -6.848 2.363 -13.640 1.00 49.81 67 THR A C 1
ATOM 537 O O . THR A 1 67 ? -6.202 2.364 -12.594 1.00 49.81 67 THR A O 1
ATOM 540 N N . LYS A 1 68 ? -8.172 2.597 -13.723 1.00 45.88 68 LYS A N 1
ATOM 541 C CA . LYS A 1 68 ? -9.138 2.726 -12.614 1.00 45.88 68 LYS A CA 1
ATOM 542 C C . LYS A 1 68 ? -8.514 2.342 -11.274 1.00 45.88 68 LYS A C 1
ATOM 544 O O . LYS A 1 68 ? -8.359 1.155 -11.006 1.00 45.88 68 LYS A O 1
ATOM 549 N N . ALA A 1 69 ? -8.181 3.332 -10.446 1.00 50.12 69 ALA A N 1
ATOM 550 C CA . ALA A 1 69 ? -7.791 3.071 -9.071 1.00 50.12 69 ALA A CA 1
ATOM 551 C C . ALA A 1 69 ? -8.909 2.239 -8.425 1.00 50.12 69 ALA A C 1
ATOM 553 O O . ALA A 1 69 ? -10.021 2.732 -8.215 1.00 50.12 69 ALA A O 1
ATOM 554 N N . VAL A 1 70 ? -8.641 0.951 -8.208 1.00 55.31 70 VAL A N 1
ATOM 555 C CA . VAL A 1 70 ? -9.544 0.042 -7.509 1.00 55.31 70 VAL A CA 1
ATOM 556 C C . VAL A 1 70 ? -9.538 0.512 -6.064 1.00 55.31 70 VAL A C 1
ATOM 558 O O . VAL A 1 70 ? -8.652 0.188 -5.282 1.00 55.31 70 VAL A O 1
ATOM 561 N N . HIS A 1 71 ? -10.469 1.401 -5.736 1.00 61.1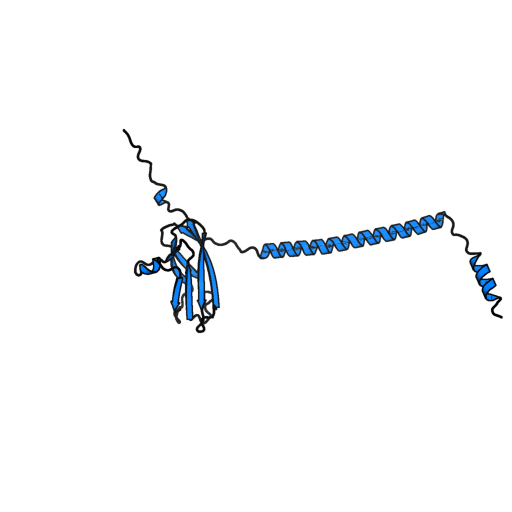2 71 HIS A N 1
ATOM 562 C CA . HIS A 1 71 ? -10.639 1.868 -4.375 1.00 61.12 71 HIS A CA 1
ATOM 563 C C . HIS A 1 71 ? -11.361 0.779 -3.595 1.00 61.12 71 HIS A C 1
ATOM 565 O O . HIS A 1 71 ? -12.535 0.508 -3.844 1.00 61.12 71 HIS A O 1
ATOM 571 N N . PHE A 1 72 ? -10.658 0.168 -2.649 1.00 75.50 72 PHE A N 1
ATOM 572 C CA . PHE A 1 72 ? -11.270 -0.739 -1.690 1.00 75.50 72 PHE A CA 1
ATOM 573 C C . PHE A 1 72 ? -12.141 0.076 -0.729 1.00 75.50 72 PHE A C 1
ATOM 575 O O . PHE A 1 72 ? -11.644 1.017 -0.108 1.00 75.50 72 PHE A O 1
ATOM 582 N N . ALA A 1 73 ? -13.436 -0.234 -0.652 1.00 81.38 73 ALA A N 1
ATOM 583 C CA . ALA A 1 73 ? -14.372 0.448 0.238 1.00 81.38 73 ALA A CA 1
ATOM 584 C C . ALA A 1 73 ? -14.318 -0.177 1.641 1.00 81.38 73 ALA A C 1
ATOM 586 O O . ALA A 1 73 ? -14.575 -1.368 1.812 1.00 81.38 73 ALA A O 1
ATOM 587 N N . ALA A 1 74 ? -13.988 0.638 2.636 1.00 87.88 74 ALA A N 1
ATOM 588 C CA . ALA A 1 74 ? -13.938 0.299 4.051 1.00 87.88 74 ALA A CA 1
ATOM 589 C C . ALA A 1 74 ? -14.857 1.244 4.841 1.00 87.88 74 ALA A C 1
ATOM 591 O O . ALA A 1 74 ? -15.217 2.318 4.366 1.00 87.88 74 ALA A O 1
ATOM 592 N N . LEU A 1 75 ? -15.244 0.863 6.057 1.00 90.62 75 LEU A N 1
ATOM 593 C CA . LEU A 1 75 ? -16.067 1.707 6.929 1.00 90.62 75 LEU A CA 1
ATOM 594 C C . LEU A 1 75 ? -15.192 2.417 7.964 1.00 90.62 75 LEU A C 1
ATOM 596 O O . LEU A 1 75 ? -14.277 1.811 8.523 1.00 90.62 75 LEU A O 1
ATOM 600 N N . VAL A 1 76 ? -15.503 3.682 8.248 1.00 92.25 76 VAL A N 1
ATOM 601 C CA . VAL A 1 76 ? -14.886 4.433 9.351 1.00 92.25 76 VAL A CA 1
ATOM 602 C C . VAL A 1 76 ? -15.137 3.710 10.674 1.00 92.25 76 VAL A C 1
ATOM 604 O O . VAL A 1 76 ? -16.200 3.122 10.895 1.00 92.25 76 VAL A O 1
ATOM 607 N N . ASP A 1 77 ? -14.124 3.733 11.533 1.00 91.44 77 ASP A N 1
ATOM 608 C CA . ASP A 1 77 ? -14.076 3.092 12.841 1.00 91.44 77 ASP A CA 1
ATOM 609 C C . ASP A 1 77 ? -14.236 1.568 12.865 1.00 91.44 77 ASP A C 1
ATOM 611 O O . ASP A 1 77 ? -14.347 0.972 13.941 1.00 91.44 77 ASP A O 1
ATOM 615 N N . LYS A 1 78 ? -14.169 0.908 11.706 1.00 92.25 78 LYS A N 1
ATOM 616 C CA . LYS A 1 78 ? -14.130 -0.551 11.633 1.00 92.25 78 LYS A CA 1
ATOM 617 C C . LYS A 1 78 ? -12.751 -1.042 11.204 1.00 92.25 78 LYS A C 1
ATOM 619 O O . LYS A 1 78 ? -12.158 -0.451 10.299 1.00 92.25 78 LYS A O 1
ATOM 624 N N . PRO A 1 79 ? -12.242 -2.114 11.832 1.00 93.50 79 PRO A N 1
ATOM 625 C CA . PRO A 1 79 ? -11.016 -2.740 11.380 1.00 93.50 79 PRO A CA 1
ATOM 626 C C . PRO A 1 79 ? -11.220 -3.334 9.987 1.00 93.50 79 PRO A C 1
ATOM 628 O O . PRO A 1 79 ? -12.245 -3.955 9.693 1.00 93.50 79 PRO A O 1
ATOM 631 N N . TYR A 1 80 ? -10.241 -3.108 9.125 1.00 93.31 80 TYR A N 1
ATOM 632 C CA . TYR A 1 80 ? -10.231 -3.527 7.737 1.00 93.31 80 TYR A CA 1
ATOM 633 C C . TYR A 1 80 ? -8.926 -4.260 7.442 1.00 93.31 80 TYR A C 1
ATOM 635 O O . TYR A 1 80 ? -7.842 -3.748 7.724 1.00 93.31 80 TYR A O 1
ATOM 643 N N . VAL A 1 81 ? -9.035 -5.461 6.872 1.00 93.75 81 VAL A N 1
ATOM 644 C CA . VAL A 1 81 ? -7.879 -6.278 6.493 1.00 93.75 81 VAL A CA 1
ATOM 645 C C . VAL A 1 81 ? -7.444 -5.886 5.089 1.00 93.75 81 VAL A C 1
ATOM 647 O O . VAL A 1 81 ? -8.155 -6.132 4.114 1.00 93.75 81 VAL A O 1
ATOM 650 N N . VAL A 1 82 ? -6.261 -5.299 4.986 1.00 90.94 82 VAL A N 1
ATOM 651 C CA . VAL A 1 82 ? -5.596 -5.046 3.713 1.00 90.94 82 VAL A CA 1
ATOM 652 C C . VAL A 1 82 ? -4.854 -6.309 3.315 1.00 90.94 82 VAL A C 1
ATOM 654 O O . VAL A 1 82 ? -4.137 -6.891 4.123 1.00 90.94 82 VAL A O 1
ATOM 657 N N . ARG A 1 83 ? -5.053 -6.742 2.073 1.00 90.31 83 ARG A N 1
ATOM 658 C CA . ARG A 1 83 ? -4.388 -7.896 1.473 1.00 90.31 83 ARG A CA 1
ATOM 659 C C . ARG A 1 83 ? -3.563 -7.400 0.301 1.00 90.31 83 ARG A C 1
ATOM 661 O O . ARG A 1 83 ? -4.122 -6.776 -0.599 1.00 90.31 83 ARG A O 1
ATOM 668 N N . MET A 1 84 ? -2.262 -7.647 0.336 1.00 86.88 84 MET A N 1
ATOM 669 C CA . MET A 1 84 ? -1.356 -7.268 -0.741 1.00 86.88 84 MET A CA 1
ATOM 670 C C . MET A 1 84 ? -0.784 -8.521 -1.395 1.00 86.88 84 MET A C 1
ATOM 672 O O . MET A 1 84 ? -0.153 -9.323 -0.714 1.00 86.88 84 MET A O 1
ATOM 676 N N . GLU A 1 85 ? -1.038 -8.673 -2.691 1.00 87.12 85 GLU A N 1
ATOM 677 C CA . GLU A 1 85 ? -0.538 -9.777 -3.521 1.00 87.12 85 GLU A CA 1
ATOM 678 C C . GLU A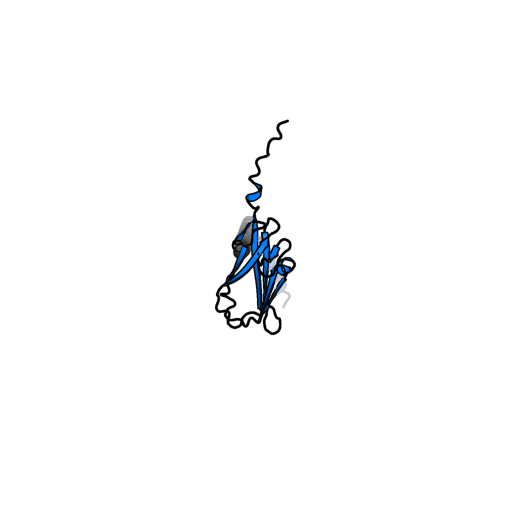 1 85 ? 0.976 -9.648 -3.728 1.00 87.12 85 GLU A C 1
ATOM 680 O O . GLU A 1 85 ? 1.464 -8.540 -3.926 1.00 87.12 85 GLU A O 1
ATOM 685 N N . MET A 1 86 ? 1.729 -10.743 -3.692 1.00 84.06 86 MET A N 1
ATOM 686 C CA . MET A 1 86 ? 3.202 -10.761 -3.708 1.00 84.06 86 MET A CA 1
ATOM 687 C C . MET A 1 86 ? 3.804 -11.312 -4.994 1.00 84.06 86 MET A C 1
ATOM 689 O O . MET A 1 86 ? 5.020 -11.425 -5.098 1.00 84.06 86 MET A O 1
ATOM 693 N N . ASP A 1 87 ? 2.990 -11.575 -6.012 1.00 77.62 87 ASP A N 1
ATOM 694 C CA . ASP A 1 87 ? 3.379 -12.302 -7.227 1.00 77.62 87 ASP A CA 1
ATOM 695 C C . ASP A 1 87 ? 4.650 -11.769 -7.927 1.00 77.62 87 ASP A C 1
ATOM 697 O O . ASP A 1 87 ? 5.376 -12.524 -8.570 1.00 77.62 87 ASP A O 1
ATOM 701 N N . GLN A 1 88 ? 4.950 -10.469 -7.803 1.00 71.62 88 GLN A N 1
ATOM 702 C CA . GLN A 1 88 ? 6.130 -9.824 -8.414 1.00 71.62 88 GLN A CA 1
ATOM 703 C C . GLN A 1 88 ? 7.380 -9.796 -7.510 1.00 71.62 88 GLN A C 1
ATOM 705 O O . GLN A 1 88 ? 8.477 -9.489 -7.978 1.00 71.62 88 GLN A O 1
ATOM 710 N N . LEU A 1 89 ? 7.217 -10.135 -6.233 1.00 74.94 89 LEU A N 1
ATOM 711 C CA . LEU A 1 89 ? 8.216 -10.036 -5.168 1.00 74.94 89 LEU A CA 1
ATOM 712 C C . LEU A 1 89 ? 8.844 -11.391 -4.801 1.00 74.94 89 LEU A C 1
ATOM 714 O O . LEU A 1 89 ? 9.932 -11.416 -4.237 1.00 74.94 89 LEU A O 1
ATOM 718 N N . ASN A 1 90 ? 8.231 -12.510 -5.206 1.00 68.81 90 ASN A N 1
ATOM 719 C CA . ASN A 1 90 ? 8.663 -13.877 -4.868 1.00 68.81 90 ASN A CA 1
ATOM 720 C C . ASN A 1 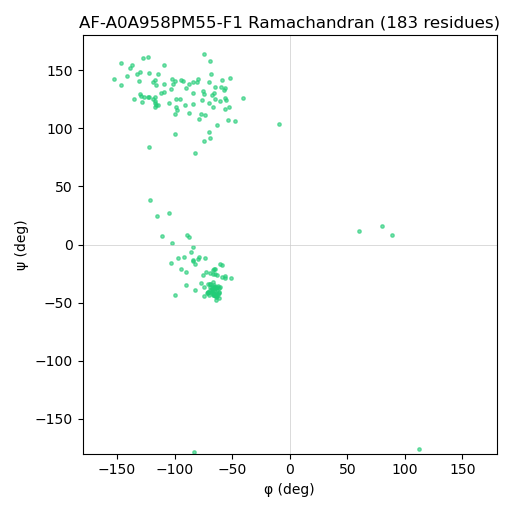90 ? 10.096 -14.246 -5.314 1.00 68.81 90 ASN A C 1
ATOM 722 O O . ASN A 1 90 ? 10.667 -15.202 -4.802 1.00 68.81 90 ASN A O 1
ATOM 726 N N . ASN A 1 91 ? 10.696 -13.502 -6.251 1.00 71.44 91 ASN A N 1
ATOM 727 C CA . ASN A 1 91 ? 12.072 -13.736 -6.717 1.00 71.44 91 ASN A CA 1
ATOM 728 C C . ASN A 1 91 ? 13.101 -12.755 -6.124 1.00 71.44 91 ASN A C 1
ATOM 730 O O . ASN A 1 91 ? 14.272 -12.800 -6.506 1.00 71.44 91 ASN A O 1
ATOM 734 N N . GLN A 1 92 ? 12.681 -11.836 -5.252 1.00 80.25 92 GLN A N 1
ATOM 735 C CA . GLN A 1 92 ? 13.549 -10.821 -4.659 1.00 80.25 92 GLN A CA 1
ATOM 736 C C . GLN A 1 92 ? 13.929 -11.217 -3.227 1.00 80.25 92 GLN A C 1
ATOM 738 O O . GLN A 1 92 ? 13.116 -11.767 -2.488 1.00 80.25 92 GLN A O 1
ATOM 743 N N . ASN A 1 93 ? 15.173 -10.946 -2.823 1.00 86.62 93 ASN A N 1
ATOM 744 C CA . ASN A 1 93 ? 15.651 -11.250 -1.473 1.00 86.62 93 ASN A CA 1
ATOM 745 C C . ASN A 1 93 ? 15.220 -10.143 -0.498 1.00 86.62 93 ASN A C 1
ATOM 747 O O . ASN A 1 93 ? 15.996 -9.242 -0.184 1.00 86.62 93 ASN A O 1
ATOM 751 N N . ILE A 1 94 ? 13.957 -10.190 -0.078 1.00 89.44 94 ILE A N 1
ATOM 752 C CA . ILE A 1 94 ? 13.378 -9.222 0.857 1.00 89.44 94 ILE A CA 1
ATOM 753 C C . ILE A 1 94 ? 13.877 -9.537 2.265 1.00 89.44 94 ILE A C 1
ATOM 755 O O . ILE A 1 94 ? 13.689 -10.645 2.768 1.00 89.44 94 ILE A O 1
ATOM 759 N N . PHE A 1 95 ? 14.484 -8.545 2.907 1.00 91.50 95 PHE A N 1
ATOM 760 C CA . PHE A 1 95 ? 14.959 -8.636 4.283 1.00 91.50 95 PHE A CA 1
ATOM 761 C C . PHE A 1 95 ? 13.979 -7.987 5.263 1.00 91.50 95 PHE A C 1
ATOM 763 O O . PHE A 1 95 ? 13.658 -8.565 6.301 1.00 91.50 95 PHE A O 1
ATOM 770 N N . GLU A 1 96 ? 13.454 -6.814 4.915 1.00 94.06 96 GLU A N 1
ATOM 771 C CA . GLU A 1 96 ? 12.539 -6.039 5.754 1.00 94.06 96 GLU A CA 1
ATOM 772 C C . GLU A 1 96 ? 11.388 -5.462 4.931 1.00 94.06 96 GLU A C 1
ATOM 774 O O . GLU A 1 96 ? 11.512 -5.209 3.731 1.00 94.06 96 GLU A O 1
ATOM 779 N N . ALA A 1 97 ? 10.260 -5.219 5.593 1.00 93.88 97 ALA A N 1
ATOM 780 C CA . ALA A 1 97 ? 9.168 -4.449 5.026 1.00 93.88 97 ALA A CA 1
ATOM 781 C C . ALA A 1 97 ? 8.693 -3.370 6.003 1.00 93.88 97 ALA A C 1
ATOM 783 O O . ALA A 1 97 ? 8.605 -3.585 7.213 1.00 93.88 97 ALA A O 1
ATOM 784 N N . GLU A 1 98 ? 8.371 -2.199 5.460 1.00 96.00 98 GLU A N 1
ATOM 785 C CA . GLU A 1 98 ? 7.816 -1.062 6.188 1.00 96.00 98 GLU A CA 1
ATOM 786 C C . GLU A 1 98 ? 6.421 -0.746 5.653 1.00 96.00 98 GLU A C 1
ATOM 788 O O . GLU A 1 98 ? 6.243 -0.457 4.468 1.00 96.00 98 GLU A O 1
ATOM 793 N N . ILE A 1 99 ? 5.424 -0.737 6.533 1.00 96.56 99 ILE A N 1
ATOM 794 C CA . ILE A 1 99 ? 4.094 -0.206 6.226 1.00 96.56 99 ILE A CA 1
ATOM 795 C C . ILE A 1 99 ? 4.026 1.207 6.781 1.00 96.56 99 ILE A C 1
ATOM 797 O O . ILE A 1 99 ? 4.222 1.402 7.977 1.00 96.56 99 ILE A O 1
ATOM 801 N N . VAL A 1 100 ? 3.687 2.178 5.938 1.00 96.50 100 VAL A N 1
ATOM 802 C CA . VAL A 1 100 ? 3.494 3.580 6.313 1.00 96.50 100 VAL A CA 1
ATOM 803 C C . VAL A 1 100 ? 2.041 3.972 6.066 1.00 96.50 100 VAL A C 1
ATOM 805 O O . VAL A 1 100 ? 1.529 3.923 4.942 1.00 96.50 100 VAL A O 1
ATOM 808 N N . LEU A 1 101 ? 1.371 4.385 7.134 1.00 96.31 101 LEU A N 1
ATOM 809 C CA . LEU A 1 101 ? -0.008 4.842 7.120 1.00 96.31 101 LEU A CA 1
ATOM 810 C C . LEU A 1 101 ? -0.078 6.359 6.935 1.00 96.31 101 LEU A C 1
ATOM 812 O O . LEU A 1 101 ? 0.698 7.116 7.511 1.00 96.31 101 LEU A O 1
ATOM 816 N N . ALA A 1 102 ? -1.048 6.819 6.147 1.00 95.19 102 ALA A N 1
ATOM 817 C CA . ALA A 1 102 ? -1.372 8.237 6.065 1.00 95.19 102 ALA A CA 1
ATOM 818 C C . ALA A 1 102 ? -2.137 8.729 7.305 1.00 95.19 102 ALA A C 1
ATOM 820 O O . ALA A 1 102 ? -2.756 7.963 8.044 1.00 95.19 102 ALA A O 1
ATOM 821 N N . GLN A 1 103 ? -2.186 10.051 7.484 1.00 93.62 103 GLN A N 1
ATOM 822 C CA . GLN A 1 103 ? -2.966 10.670 8.555 1.00 93.62 103 GLN A CA 1
ATOM 823 C C . GLN A 1 103 ? -4.454 10.281 8.497 1.00 93.62 103 GLN A C 1
ATOM 825 O O . GLN A 1 103 ? -5.123 10.389 7.459 1.00 93.62 103 GLN A O 1
ATOM 830 N N . GLY A 1 104 ? -4.986 9.896 9.657 1.00 92.38 104 GLY A N 1
ATOM 831 C CA . GLY A 1 104 ? -6.358 9.409 9.807 1.00 92.38 104 GLY A CA 1
ATOM 832 C C . GLY A 1 104 ? -6.508 7.896 9.617 1.00 92.38 104 GLY A C 1
ATOM 833 O O . GLY A 1 104 ? -7.635 7.408 9.566 1.00 92.38 104 GLY A O 1
ATOM 834 N N . LEU A 1 105 ? -5.397 7.165 9.506 1.00 95.12 105 LEU A N 1
ATOM 835 C CA . LEU A 1 105 ? -5.337 5.710 9.597 1.00 95.12 105 LEU A CA 1
ATOM 836 C C . LEU A 1 105 ? -4.544 5.304 10.836 1.00 95.12 105 LEU A C 1
ATOM 838 O O . LEU A 1 105 ? -3.591 5.984 11.210 1.00 95.12 105 LEU A O 1
ATOM 842 N N . LEU A 1 106 ? -4.937 4.190 11.441 1.00 96.00 106 LEU A N 1
ATOM 843 C CA . LEU A 1 106 ? -4.276 3.586 12.593 1.00 96.00 106 LEU A CA 1
ATOM 844 C C . LEU A 1 106 ? -4.096 2.093 12.325 1.00 96.00 106 LEU A C 1
ATOM 846 O O . LEU A 1 106 ? -4.964 1.473 11.700 1.00 96.00 106 LEU A O 1
ATOM 850 N N . PHE A 1 107 ? -3.013 1.499 12.819 1.00 96.38 107 PHE A N 1
ATOM 851 C CA . PHE A 1 107 ? -2.922 0.042 12.878 1.00 96.38 107 PHE A CA 1
ATOM 852 C C . PHE A 1 107 ? -3.925 -0.492 13.895 1.00 96.38 107 PHE A C 1
ATOM 854 O O . PHE A 1 107 ? -4.210 0.161 14.898 1.00 96.38 107 PHE A O 1
ATOM 861 N N . HIS A 1 108 ? -4.477 -1.674 13.639 1.00 94.44 108 HIS A N 1
ATOM 862 C CA . HIS A 1 108 ? -5.383 -2.327 14.574 1.00 94.44 108 HIS A CA 1
ATOM 863 C C . HIS A 1 108 ? -4.858 -3.712 14.935 1.00 94.44 108 HIS A C 1
ATOM 865 O O . HIS A 1 108 ? -4.590 -4.529 14.059 1.00 94.44 108 HIS A O 1
ATOM 871 N N . SER A 1 109 ? -4.733 -3.965 16.232 1.00 92.94 109 SER A N 1
ATOM 872 C CA . SER A 1 109 ? -4.427 -5.270 16.800 1.00 92.94 109 SER A CA 1
ATOM 873 C C . SER A 1 109 ? -5.142 -5.388 18.139 1.00 92.94 109 SER A C 1
ATOM 875 O O . SER A 1 109 ? -5.160 -4.424 18.910 1.00 92.94 109 SER A O 1
ATOM 877 N N . ASP A 1 110 ? -5.730 -6.553 18.395 1.00 90.94 110 ASP A N 1
ATOM 878 C CA . ASP A 1 110 ? -6.345 -6.871 19.686 1.00 90.94 110 ASP A CA 1
ATOM 879 C C . ASP A 1 110 ? -5.282 -7.175 20.756 1.00 90.94 110 ASP A C 1
ATOM 881 O O . ASP A 1 110 ? -5.516 -6.959 21.942 1.00 90.94 110 ASP A O 1
ATOM 885 N N . GLU A 1 111 ? -4.101 -7.642 20.339 1.00 92.94 111 GLU A N 1
ATOM 886 C CA . GLU A 1 111 ? -3.008 -8.045 21.234 1.00 92.94 111 GLU A CA 1
ATOM 887 C C . GLU A 1 111 ? -2.052 -6.889 21.557 1.00 92.94 111 GLU A C 1
ATOM 889 O O . GLU A 1 111 ? -1.543 -6.790 22.672 1.00 92.94 111 GLU A O 1
ATOM 894 N N . PHE A 1 112 ? -1.823 -5.997 20.590 1.00 91.38 112 PHE A N 1
ATOM 895 C CA . PHE A 1 112 ? -0.815 -4.937 20.673 1.00 91.38 112 PHE A CA 1
ATOM 896 C C . PHE A 1 112 ? -1.466 -3.562 20.493 1.00 91.38 112 PHE A C 1
ATOM 898 O O . PHE A 1 112 ? -1.525 -3.005 19.393 1.00 91.38 112 PHE A O 1
ATOM 905 N N . SER A 1 113 ? -1.998 -3.010 21.586 1.00 90.31 113 SER A N 1
ATOM 906 C CA . SER A 1 113 ? -2.694 -1.715 21.572 1.00 90.31 113 SER A CA 1
ATOM 907 C C . SER A 1 113 ? -1.774 -0.530 21.265 1.00 90.31 113 SER A C 1
ATOM 909 O O . SER A 1 113 ? -2.235 0.486 20.750 1.00 90.31 113 SER A O 1
ATOM 911 N N . ASP A 1 114 ? -0.480 -0.660 21.552 1.00 91.50 114 ASP A N 1
ATOM 912 C CA . ASP A 1 114 ? 0.554 0.347 21.292 1.00 91.50 114 ASP A CA 1
ATOM 913 C C . ASP A 1 114 ? 0.771 0.609 19.791 1.00 91.50 114 ASP A C 1
ATOM 915 O O . ASP A 1 114 ? 1.232 1.684 19.404 1.00 91.50 114 ASP A O 1
ATOM 919 N N . LEU A 1 115 ? 0.383 -0.330 18.920 1.00 90.94 115 LEU A N 1
ATOM 920 C CA . LEU A 1 115 ? 0.468 -0.147 17.468 1.00 90.94 115 LEU A CA 1
ATOM 921 C C . LEU A 1 115 ? -0.450 0.970 16.959 1.00 90.94 115 LEU A C 1
ATOM 923 O O . LEU A 1 115 ? -0.153 1.567 15.926 1.00 90.94 115 LEU A O 1
ATOM 927 N N . GLN A 1 116 ? -1.535 1.282 17.676 1.00 90.25 116 GLN A N 1
ATOM 928 C CA . GLN A 1 116 ? -2.485 2.320 17.264 1.00 90.25 116 GLN A CA 1
ATOM 929 C C . GLN A 1 116 ? -1.844 3.713 17.222 1.00 90.25 116 GLN A C 1
ATOM 931 O O . GLN A 1 116 ? -2.287 4.561 16.454 1.00 90.25 116 GLN A O 1
ATOM 936 N N . GLU A 1 117 ? -0.797 3.953 18.012 1.00 90.00 117 GLU A N 1
ATOM 937 C CA . GLU A 1 117 ? -0.098 5.243 18.059 1.00 90.00 117 GLU A CA 1
ATOM 938 C C . GLU A 1 117 ? 0.964 5.384 16.956 1.00 90.00 117 GLU A C 1
ATOM 940 O O . GLU A 1 117 ? 1.438 6.489 16.675 1.00 90.00 117 GLU A O 1
ATOM 945 N N . LYS A 1 118 ? 1.341 4.278 16.305 1.00 93.69 118 LYS A N 1
ATOM 946 C CA . LYS A 1 118 ? 2.402 4.254 15.297 1.00 93.69 118 LYS A CA 1
ATOM 947 C C . LYS A 1 118 ? 1.847 4.570 13.910 1.00 93.69 118 LYS A C 1
ATOM 949 O O . LYS A 1 118 ? 0.806 4.062 13.505 1.00 93.69 118 LYS A O 1
ATOM 954 N N . GLN A 1 119 ? 2.578 5.389 13.152 1.00 94.88 119 GLN A N 1
ATOM 955 C CA . GLN A 1 119 ? 2.274 5.648 11.736 1.00 94.88 119 GLN A CA 1
ATOM 956 C C . GLN A 1 119 ? 3.054 4.752 10.783 1.00 94.88 119 GLN A C 1
ATOM 958 O O . GLN A 1 119 ? 2.622 4.567 9.648 1.00 94.88 119 GLN A O 1
ATOM 963 N N . SER A 1 120 ? 4.169 4.179 11.234 1.00 95.88 120 SER A N 1
ATOM 964 C CA . SER A 1 120 ? 4.877 3.157 10.482 1.00 95.88 120 SER A CA 1
ATOM 965 C C . SER A 1 120 ? 5.178 1.934 11.330 1.00 95.88 120 SER A C 1
ATOM 967 O O . SER A 1 120 ? 5.357 2.025 12.548 1.00 95.88 120 SER A O 1
ATOM 969 N N . LEU A 1 121 ? 5.203 0.781 10.670 1.00 94.75 121 LEU A N 1
ATOM 970 C CA . LEU A 1 121 ? 5.647 -0.480 11.241 1.00 94.75 121 LEU A CA 1
ATOM 971 C C . LEU A 1 121 ? 6.676 -1.098 10.315 1.00 94.75 121 LEU A C 1
ATOM 973 O O . LEU A 1 121 ? 6.378 -1.354 9.152 1.00 94.75 121 LEU A O 1
ATOM 977 N N . VAL A 1 122 ? 7.859 -1.344 10.867 1.00 94.50 122 VAL A N 1
ATOM 978 C CA . VAL A 1 122 ? 8.937 -2.088 10.221 1.00 94.50 122 VAL A CA 1
ATOM 979 C C . VAL A 1 122 ? 8.957 -3.484 10.819 1.00 94.50 122 VAL A C 1
ATOM 981 O O . VAL A 1 122 ? 8.866 -3.637 12.041 1.00 94.50 122 VAL A O 1
ATOM 984 N N . PHE A 1 123 ? 9.059 -4.498 9.974 1.00 91.50 123 PHE A N 1
ATOM 985 C CA . PHE A 1 123 ? 9.168 -5.884 10.402 1.00 91.50 123 PHE A CA 1
ATOM 986 C C . PHE A 1 123 ? 10.142 -6.642 9.506 1.00 91.50 123 PHE A C 1
ATOM 988 O O . PHE A 1 123 ? 10.225 -6.405 8.301 1.00 91.50 123 PHE A O 1
ATOM 995 N N . ALA A 1 124 ? 10.869 -7.572 10.123 1.00 92.19 124 ALA A N 1
ATOM 996 C CA . ALA A 1 124 ? 11.721 -8.503 9.406 1.00 92.19 124 ALA A CA 1
ATOM 997 C C . ALA A 1 124 ? 10.848 -9.425 8.550 1.00 92.19 124 ALA A C 1
ATOM 999 O O . ALA A 1 124 ? 9.864 -9.997 9.036 1.00 92.19 124 ALA A O 1
ATOM 1000 N N . TRP A 1 125 ? 11.204 -9.557 7.279 1.00 89.94 125 TRP A N 1
ATOM 1001 C CA . TRP A 1 125 ? 10.488 -10.418 6.359 1.00 89.94 125 TRP A CA 1
ATOM 1002 C C . TRP A 1 125 ? 10.827 -11.886 6.656 1.00 89.94 125 TRP A C 1
ATOM 1004 O O . TRP A 1 125 ? 12.009 -12.233 6.766 1.00 89.94 125 TRP A O 1
ATOM 1014 N N . PRO A 1 126 ? 9.834 -12.777 6.818 1.00 86.19 126 PRO A N 1
ATOM 1015 C CA . PRO A 1 126 ? 10.118 -14.188 7.030 1.00 86.19 126 PRO A CA 1
ATOM 1016 C C . PRO A 1 126 ? 10.778 -14.773 5.777 1.00 86.19 126 PRO A C 1
ATOM 1018 O O . PRO A 1 126 ? 10.208 -14.710 4.690 1.00 86.19 126 PRO A O 1
ATOM 1021 N N . LYS A 1 127 ? 11.958 -15.384 5.933 1.00 79.50 127 LYS A N 1
ATOM 1022 C CA . LYS A 1 127 ? 12.678 -16.046 4.826 1.00 79.50 127 LYS A CA 1
ATOM 1023 C C . LYS A 1 127 ? 11.863 -17.168 4.174 1.00 79.50 127 LYS A C 1
ATOM 1025 O O . LYS A 1 127 ? 12.015 -17.412 2.985 1.00 79.50 127 LYS A O 1
ATOM 1030 N N . ASP A 1 128 ? 10.973 -17.780 4.951 1.00 78.62 128 ASP A N 1
ATOM 1031 C CA . ASP A 1 128 ? 10.122 -18.899 4.542 1.00 78.62 128 ASP A CA 1
ATOM 1032 C C . ASP A 1 128 ? 8.668 -18.451 4.299 1.00 78.62 128 ASP A C 1
ATOM 1034 O O . ASP A 1 128 ? 7.723 -19.213 4.507 1.00 78.62 128 ASP A O 1
ATOM 1038 N N . PHE A 1 129 ? 8.441 -17.183 3.937 1.00 80.94 129 PHE A N 1
ATOM 1039 C CA . PHE A 1 129 ? 7.099 -16.720 3.594 1.00 80.94 129 PHE A CA 1
ATOM 1040 C C . PHE A 1 129 ? 6.653 -17.334 2.258 1.00 80.94 129 PHE A C 1
ATOM 1042 O O . PHE A 1 129 ? 6.974 -16.828 1.190 1.00 80.94 129 PHE A O 1
ATOM 1049 N N . GLU A 1 130 ? 5.890 -18.425 2.329 1.00 75.12 130 GLU A N 1
ATOM 1050 C CA . GLU A 1 130 ? 5.325 -19.132 1.165 1.00 75.12 130 GLU A CA 1
ATOM 1051 C C . GLU A 1 130 ? 3.958 -18.576 0.716 1.00 75.12 130 GLU A C 1
ATOM 1053 O O . GLU A 1 130 ? 3.279 -19.165 -0.122 1.00 75.12 130 GLU A O 1
ATOM 1058 N N . GLY A 1 131 ? 3.500 -17.470 1.310 1.00 76.50 131 GLY A N 1
ATOM 1059 C CA . GLY A 1 131 ? 2.197 -16.886 1.006 1.00 76.50 131 GLY A CA 1
ATOM 1060 C C . GLY A 1 131 ? 2.228 -15.966 -0.213 1.00 76.50 131 GLY A C 1
ATOM 1061 O O . GLY A 1 131 ? 3.101 -15.118 -0.338 1.00 76.50 131 GLY A O 1
ATOM 1062 N N . ASP A 1 132 ? 1.194 -16.028 -1.051 1.00 82.69 132 ASP A N 1
ATOM 1063 C CA . ASP A 1 132 ? 1.019 -15.053 -2.141 1.00 82.69 132 ASP A CA 1
ATOM 1064 C C . ASP A 1 132 ? 0.446 -13.718 -1.645 1.00 82.69 132 ASP A C 1
ATOM 1066 O O . ASP A 1 132 ? 0.384 -12.740 -2.383 1.00 82.69 132 ASP A O 1
ATOM 1070 N N . VAL A 1 133 ? -0.027 -13.657 -0.397 1.00 85.06 133 VAL A N 1
ATOM 1071 C CA . VAL A 1 133 ? -0.735 -12.493 0.141 1.00 85.06 133 VAL A CA 1
ATOM 1072 C C . VAL A 1 133 ? -0.232 -12.157 1.529 1.00 85.06 133 VAL A C 1
ATOM 1074 O O . VAL A 1 133 ? -0.335 -12.973 2.442 1.00 85.06 133 VAL A O 1
ATOM 1077 N N . PHE A 1 134 ? 0.195 -10.913 1.718 1.00 85.94 134 PHE A N 1
ATOM 1078 C CA . PHE A 1 134 ? 0.524 -10.378 3.033 1.00 85.94 134 PHE A CA 1
ATOM 1079 C C . PHE A 1 134 ? -0.643 -9.565 3.605 1.00 85.94 134 PHE A C 1
ATOM 1081 O O . PHE A 1 134 ? -1.036 -8.548 3.013 1.00 85.94 134 PHE A O 1
ATOM 1088 N N . PRO A 1 135 ? -1.231 -10.015 4.728 1.00 90.25 135 PRO A N 1
ATOM 1089 C CA . PRO A 1 135 ? -2.327 -9.322 5.375 1.00 90.25 135 PRO A CA 1
ATOM 1090 C C . PRO A 1 135 ? -1.842 -8.386 6.488 1.00 90.25 135 PRO A C 1
ATOM 1092 O O . PRO A 1 135 ? -0.984 -8.740 7.291 1.00 90.25 135 PRO A O 1
ATOM 1095 N N . PHE A 1 136 ? -2.476 -7.224 6.614 1.00 91.69 136 PHE A N 1
ATOM 1096 C CA . PHE A 1 136 ? -2.366 -6.377 7.804 1.00 91.69 136 PHE A CA 1
ATOM 1097 C C . PHE A 1 136 ? -3.684 -5.647 8.062 1.00 91.69 136 PHE A C 1
ATOM 1099 O O . PHE A 1 136 ? -4.497 -5.470 7.153 1.00 91.69 136 PHE A O 1
ATOM 1106 N N . VAL A 1 137 ? -3.930 -5.247 9.311 1.00 94.50 137 VAL A N 1
ATOM 1107 C CA . VAL A 1 137 ? -5.215 -4.663 9.717 1.00 94.50 137 VAL A CA 1
ATOM 1108 C C . VAL A 1 137 ? -5.049 -3.193 10.059 1.00 94.50 137 VAL A C 1
ATOM 1110 O O . VAL A 1 137 ? -4.176 -2.805 10.838 1.00 94.50 137 VAL A O 1
ATOM 1113 N N . ILE A 1 138 ? -5.920 -2.372 9.484 1.00 95.62 138 ILE A N 1
ATOM 1114 C CA . ILE A 1 138 ? -5.965 -0.934 9.730 1.00 95.62 138 ILE A CA 1
ATOM 1115 C C . ILE A 1 138 ? -7.372 -0.499 10.121 1.00 95.62 138 ILE A C 1
ATOM 1117 O O . ILE A 1 138 ? -8.359 -1.165 9.811 1.00 95.62 138 ILE A O 1
ATOM 1121 N N . LYS A 1 139 ? -7.474 0.662 10.754 1.00 94.62 139 LYS A N 1
ATOM 1122 C CA . LYS A 1 139 ? -8.729 1.329 11.088 1.00 94.62 139 LYS A CA 1
ATOM 1123 C C . LYS A 1 139 ? -8.653 2.781 10.620 1.00 94.62 139 LYS A C 1
ATOM 1125 O O . LYS A 1 139 ? -7.687 3.479 10.917 1.00 94.62 139 LYS A O 1
ATOM 1130 N N . GLY A 1 140 ? -9.664 3.236 9.886 1.00 94.38 140 GLY A N 1
ATOM 1131 C CA . GLY A 1 140 ? -9.783 4.638 9.483 1.00 94.38 140 GLY A CA 1
ATOM 1132 C C . GLY A 1 140 ? -10.565 5.446 10.513 1.00 94.38 140 GLY A C 1
ATOM 1133 O O . GLY A 1 140 ? -11.623 5.001 10.955 1.00 94.38 140 GLY A O 1
ATOM 1134 N N . THR A 1 141 ? -10.072 6.630 10.871 1.00 93.88 141 THR A N 1
ATOM 1135 C CA . THR A 1 141 ? -10.747 7.569 11.791 1.00 93.88 141 THR A CA 1
ATOM 1136 C C . THR A 1 141 ? -11.533 8.657 11.063 1.00 93.88 141 THR A C 1
ATOM 1138 O O . THR A 1 141 ? -12.295 9.398 11.677 1.00 93.88 141 THR A O 1
ATOM 1141 N N . GLN A 1 142 ? -11.342 8.786 9.749 1.00 93.62 142 GLN A N 1
ATOM 1142 C CA . GLN A 1 142 ? -11.962 9.814 8.919 1.00 93.62 142 GLN A CA 1
ATOM 1143 C C . GLN A 1 142 ? -12.420 9.229 7.587 1.00 93.62 142 GLN A C 1
ATOM 1145 O O . GLN A 1 142 ? -11.813 8.295 7.063 1.00 93.62 142 GLN A O 1
ATOM 1150 N N . GLU A 1 143 ? -13.461 9.831 7.020 1.00 92.94 143 GLU A N 1
ATOM 1151 C CA . GLU A 1 143 ? -13.937 9.517 5.676 1.00 92.94 143 GLU A CA 1
ATOM 1152 C C . GLU A 1 143 ? -12.942 9.974 4.598 1.00 92.94 143 GLU A C 1
ATOM 1154 O O . GLU A 1 143 ? -12.124 10.880 4.797 1.00 92.94 143 GLU A O 1
ATOM 1159 N N . GLY A 1 144 ? -13.043 9.358 3.423 1.00 91.94 144 GLY A N 1
ATOM 1160 C CA . GLY A 1 144 ? -12.278 9.730 2.238 1.00 91.94 144 GLY A CA 1
ATOM 1161 C C . GLY A 1 144 ? -11.258 8.681 1.810 1.00 91.94 144 GLY A C 1
ATOM 1162 O O . GLY A 1 144 ? -11.194 7.572 2.334 1.00 91.94 144 GLY A O 1
ATOM 1163 N N . ILE A 1 145 ? -10.478 9.024 0.787 1.00 93.81 145 ILE A N 1
ATOM 1164 C CA . ILE A 1 145 ? -9.474 8.128 0.212 1.00 93.81 145 ILE A CA 1
ATOM 1165 C C . ILE A 1 145 ? -8.154 8.359 0.935 1.00 93.81 145 ILE A C 1
ATOM 1167 O O . ILE A 1 145 ? -7.623 9.470 0.919 1.00 93.81 145 ILE A O 1
ATOM 1171 N N . LYS A 1 146 ? -7.629 7.310 1.557 1.00 93.75 146 LYS A N 1
ATOM 1172 C CA . LYS A 1 146 ? -6.381 7.339 2.312 1.00 93.75 146 LYS A CA 1
ATOM 1173 C C . LYS A 1 146 ? -5.383 6.368 1.670 1.00 93.75 146 LYS A C 1
ATOM 1175 O O . LYS A 1 146 ? -5.733 5.203 1.459 1.00 93.75 146 LYS A O 1
ATOM 1180 N N . PRO A 1 147 ? -4.177 6.832 1.303 1.00 94.31 147 PRO A N 1
ATOM 1181 C CA . PRO A 1 147 ? -3.136 5.954 0.798 1.00 94.31 147 PRO A CA 1
ATOM 1182 C C . PRO A 1 147 ? -2.438 5.228 1.953 1.00 94.31 147 PRO A C 1
ATOM 1184 O O . PRO A 1 147 ? -2.201 5.803 3.016 1.00 94.31 147 PRO A O 1
ATOM 1187 N N . VAL A 1 148 ? -2.088 3.971 1.721 1.00 94.44 148 VAL A N 1
ATOM 1188 C CA . VAL A 1 148 ? -1.183 3.174 2.548 1.00 94.44 148 VAL A CA 1
ATOM 1189 C C . VAL A 1 148 ? 0.010 2.824 1.685 1.00 94.44 148 VAL A C 1
ATOM 1191 O O . VAL A 1 148 ? -0.167 2.311 0.580 1.00 94.44 148 VAL A O 1
ATOM 1194 N N . LYS A 1 149 ? 1.211 3.114 2.169 1.00 95.50 149 LYS A N 1
ATOM 1195 C CA . LYS A 1 149 ? 2.443 2.768 1.470 1.00 95.50 149 LYS A CA 1
ATOM 1196 C C . LYS A 1 149 ? 3.056 1.535 2.102 1.00 95.50 149 LYS A C 1
ATOM 1198 O O . LYS A 1 149 ? 3.082 1.432 3.324 1.00 95.50 149 LYS A O 1
ATOM 1203 N N . VAL A 1 150 ? 3.551 0.626 1.280 1.00 94.62 150 VAL A N 1
ATOM 1204 C CA . VAL A 1 150 ? 4.335 -0.521 1.730 1.00 94.62 150 VAL A CA 1
ATOM 1205 C C . VAL A 1 150 ? 5.643 -0.525 0.964 1.00 94.62 150 VAL A C 1
ATOM 1207 O O . VAL A 1 150 ? 5.638 -0.434 -0.263 1.00 94.62 150 VAL A O 1
ATOM 1210 N N . ARG A 1 151 ? 6.752 -0.573 1.692 1.00 95.19 151 ARG A N 1
ATOM 1211 C CA . ARG A 1 151 ? 8.107 -0.599 1.148 1.00 95.19 151 ARG A CA 1
ATOM 1212 C C . ARG A 1 151 ? 8.778 -1.897 1.526 1.00 95.19 151 ARG A C 1
ATOM 1214 O O . ARG A 1 151 ? 8.614 -2.359 2.650 1.00 95.19 151 ARG A O 1
ATOM 1221 N N . PHE A 1 152 ? 9.551 -2.432 0.601 1.00 94.06 152 PHE A N 1
ATOM 1222 C CA . PHE A 1 152 ? 10.356 -3.626 0.799 1.00 94.06 152 PHE A CA 1
ATOM 1223 C C . PHE A 1 152 ? 11.822 -3.261 0.677 1.00 94.06 152 PHE A C 1
ATOM 1225 O O . PHE A 1 152 ? 12.190 -2.512 -0.229 1.00 94.06 152 PHE A O 1
ATOM 1232 N N . PHE A 1 153 ? 12.633 -3.796 1.577 1.00 94.75 153 PHE A N 1
ATOM 1233 C CA . PHE A 1 153 ? 14.053 -3.508 1.67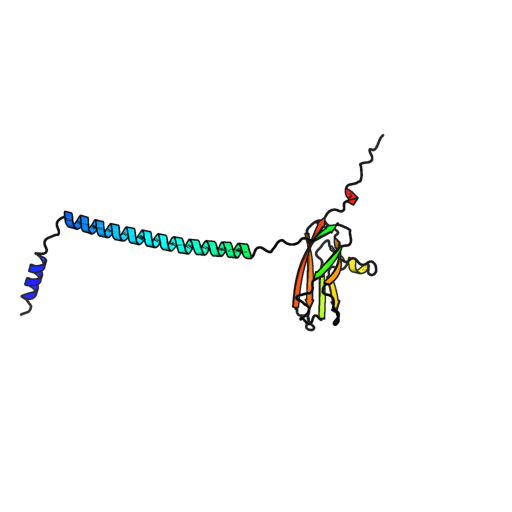1 1.00 94.75 153 PHE A CA 1
ATOM 1234 C C . PHE A 1 153 ? 14.873 -4.784 1.543 1.00 94.75 153 PHE A C 1
ATOM 1236 O O . PHE A 1 153 ? 14.443 -5.858 1.980 1.00 94.75 153 PHE A O 1
ATOM 1243 N N . ASP A 1 154 ? 16.055 -4.657 0.955 1.00 94.62 154 ASP A N 1
ATOM 1244 C CA . ASP A 1 154 ? 17.071 -5.704 0.969 1.00 94.62 154 ASP A CA 1
ATOM 1245 C C . ASP A 1 154 ? 17.909 -5.673 2.263 1.00 94.62 154 ASP A C 1
ATOM 1247 O O . ASP A 1 154 ? 17.687 -4.867 3.167 1.00 94.62 154 ASP A O 1
ATOM 1251 N N . GLU A 1 155 ? 18.891 -6.570 2.362 1.00 93.75 155 GLU A N 1
ATOM 1252 C CA . GLU A 1 155 ? 19.804 -6.654 3.513 1.00 93.75 155 GLU A CA 1
ATOM 1253 C C . GLU A 1 155 ? 20.709 -5.413 3.655 1.00 93.75 155 GLU A C 1
ATOM 1255 O O . GLU A 1 155 ? 21.218 -5.136 4.742 1.00 93.75 155 GLU A O 1
ATOM 1260 N N . ALA A 1 156 ? 20.900 -4.642 2.579 1.00 95.19 156 ALA A N 1
ATOM 1261 C CA . ALA A 1 156 ? 21.650 -3.389 2.595 1.00 95.19 156 ALA A CA 1
ATOM 1262 C C . ALA A 1 156 ? 20.784 -2.178 3.003 1.00 95.19 156 ALA A C 1
ATOM 1264 O O . ALA A 1 156 ? 21.322 -1.085 3.203 1.00 95.19 156 ALA A O 1
ATOM 1265 N N . GLY A 1 157 ? 19.468 -2.361 3.159 1.00 93.19 157 GLY A N 1
ATOM 1266 C CA . GLY A 1 157 ? 18.510 -1.294 3.441 1.00 93.19 157 GLY A CA 1
ATOM 1267 C C . GLY A 1 157 ? 18.106 -0.488 2.203 1.00 93.19 157 GLY A C 1
ATOM 1268 O O . GLY A 1 157 ? 17.558 0.610 2.339 1.00 93.19 157 GLY A O 1
ATOM 1269 N N . GLU A 1 158 ? 18.370 -0.991 0.998 1.00 94.19 158 GLU A N 1
ATOM 1270 C CA . GLU A 1 158 ? 17.902 -0.388 -0.247 1.00 94.19 158 GLU A CA 1
ATOM 1271 C C . GLU A 1 158 ? 16.446 -0.771 -0.518 1.00 94.19 158 GLU A C 1
ATOM 1273 O O . GLU A 1 158 ? 16.028 -1.907 -0.301 1.00 94.19 158 GLU A O 1
ATOM 1278 N N . VAL A 1 159 ? 15.656 0.188 -1.008 1.00 93.56 159 VAL A N 1
ATOM 1279 C CA . VAL A 1 159 ? 14.251 -0.051 -1.358 1.00 93.56 159 VAL A CA 1
ATOM 1280 C C . VAL A 1 159 ? 14.191 -0.864 -2.648 1.00 93.56 159 VAL A C 1
ATOM 1282 O O . VAL A 1 159 ? 14.486 -0.347 -3.725 1.00 93.56 159 VAL A O 1
ATOM 1285 N N . LEU A 1 160 ? 13.751 -2.112 -2.534 1.00 92.12 160 LEU A N 1
ATOM 1286 C CA . LEU A 1 160 ? 13.506 -3.008 -3.659 1.00 92.12 160 LEU A CA 1
ATOM 1287 C C . LEU A 1 160 ? 12.222 -2.629 -4.405 1.00 92.12 160 LEU A C 1
ATOM 1289 O O . LEU A 1 160 ? 12.196 -2.559 -5.634 1.00 92.12 160 LEU A O 1
ATOM 1293 N N . GLU A 1 161 ? 11.154 -2.345 -3.656 1.00 91.56 161 GLU A N 1
ATOM 1294 C CA . GLU A 1 161 ? 9.850 -1.999 -4.215 1.00 91.56 161 GLU A CA 1
ATOM 1295 C C . GLU A 1 161 ? 9.045 -1.110 -3.254 1.00 91.56 161 GLU A C 1
ATOM 1297 O O . GLU A 1 161 ? 9.069 -1.298 -2.037 1.00 91.56 161 GLU A O 1
ATOM 1302 N N . GLU A 1 162 ? 8.301 -0.143 -3.801 1.00 92.81 162 GLU A N 1
ATOM 1303 C CA . GLU A 1 162 ? 7.315 0.663 -3.070 1.00 92.81 162 GLU A CA 1
ATOM 1304 C C . GLU A 1 162 ? 5.941 0.504 -3.728 1.00 92.81 162 GLU A C 1
ATOM 1306 O O . GLU A 1 162 ? 5.775 0.737 -4.928 1.00 92.81 162 GLU A O 1
ATOM 1311 N N . ARG A 1 163 ? 4.935 0.150 -2.926 1.00 91.12 163 ARG A N 1
ATOM 1312 C CA . ARG A 1 163 ? 3.539 0.032 -3.352 1.00 91.12 163 ARG A CA 1
ATOM 1313 C C . ARG A 1 163 ? 2.653 0.994 -2.595 1.00 91.12 163 ARG A C 1
ATOM 1315 O O . ARG A 1 163 ? 2.777 1.153 -1.386 1.00 91.12 163 ARG A O 1
ATOM 1322 N N . GLU A 1 164 ? 1.704 1.589 -3.306 1.00 92.88 164 GLU A N 1
ATOM 1323 C CA . GLU A 1 164 ? 0.693 2.465 -2.722 1.00 92.88 164 GLU A CA 1
ATOM 1324 C C . GLU A 1 164 ? -0.707 1.876 -2.926 1.00 92.88 164 GLU A C 1
ATOM 1326 O O . GLU A 1 164 ? -1.188 1.733 -4.051 1.00 92.88 164 GLU A O 1
ATOM 1331 N N . ILE A 1 165 ? -1.386 1.572 -1.822 1.00 91.38 165 ILE A N 1
ATOM 1332 C CA . ILE A 1 165 ? -2.745 1.033 -1.795 1.00 91.38 165 ILE A CA 1
ATOM 1333 C C . ILE A 1 165 ? -3.697 2.152 -1.373 1.00 91.38 165 ILE A C 1
ATOM 1335 O O . ILE A 1 165 ? -3.567 2.721 -0.292 1.00 91.38 165 ILE A O 1
ATOM 1339 N N . LYS A 1 166 ? -4.685 2.477 -2.213 1.00 92.56 166 LYS A N 1
ATOM 1340 C CA . LYS A 1 166 ? -5.667 3.538 -1.930 1.00 92.56 166 LYS A CA 1
ATOM 1341 C C . LYS A 1 166 ? -6.968 2.949 -1.406 1.00 92.56 166 LYS A C 1
ATOM 1343 O O . LYS A 1 166 ? -7.718 2.328 -2.159 1.00 92.56 166 LYS A O 1
ATOM 1348 N N . ILE A 1 167 ? -7.271 3.218 -0.141 1.00 91.62 167 ILE A N 1
ATOM 1349 C CA . ILE A 1 167 ? -8.452 2.688 0.549 1.00 91.62 167 ILE A CA 1
ATOM 1350 C C . ILE A 1 167 ? -9.441 3.831 0.762 1.00 91.62 167 ILE A C 1
ATOM 1352 O O . ILE A 1 167 ? -9.061 4.916 1.202 1.00 91.62 167 ILE A O 1
ATOM 1356 N N . ARG A 1 168 ? -10.709 3.622 0.410 1.00 93.25 168 ARG A N 1
ATOM 1357 C CA . ARG A 1 168 ? -11.785 4.598 0.600 1.00 93.25 168 ARG A CA 1
ATOM 1358 C C . ARG A 1 168 ? -12.559 4.253 1.863 1.00 93.25 168 ARG A C 1
ATOM 1360 O O . ARG A 1 168 ? -13.182 3.203 1.917 1.00 93.25 168 ARG A O 1
ATOM 1367 N N . PHE A 1 169 ? -12.564 5.158 2.831 1.00 93.00 169 PHE A N 1
ATOM 1368 C CA . PHE A 1 169 ? -13.348 5.035 4.051 1.00 93.00 169 PHE A CA 1
ATOM 1369 C C . PHE A 1 169 ? -14.677 5.777 3.915 1.00 93.00 169 PHE A C 1
ATOM 1371 O O . PHE A 1 169 ? -14.708 6.968 3.599 1.00 93.00 169 PHE A O 1
ATOM 1378 N N . GLU A 1 170 ? -15.768 5.058 4.151 1.00 91.88 170 GLU A N 1
ATOM 1379 C CA . GLU A 1 170 ? -17.140 5.551 4.110 1.00 91.88 170 GLU A CA 1
ATOM 1380 C C . GLU A 1 170 ? -17.735 5.632 5.515 1.00 91.88 170 GLU A C 1
ATOM 1382 O O . GLU A 1 170 ? -17.337 4.905 6.432 1.00 91.88 170 GLU A O 1
ATOM 1387 N N . LYS A 1 171 ? -18.721 6.514 5.679 1.00 87.06 171 LYS A N 1
ATOM 1388 C CA . LYS A 1 171 ? -19.390 6.730 6.956 1.00 87.06 171 LYS A CA 1
ATOM 1389 C C . LYS A 1 171 ? -19.984 5.435 7.511 1.00 87.06 171 LYS A C 1
ATOM 1391 O O . LYS A 1 171 ? -20.673 4.696 6.806 1.00 87.06 171 LYS A O 1
ATOM 1396 N N . SER A 1 172 ? -19.774 5.172 8.801 1.00 76.50 172 SER A N 1
ATOM 1397 C CA . SER A 1 172 ? -20.406 4.025 9.451 1.00 76.50 172 SER A CA 1
ATOM 1398 C C . SER A 1 172 ? -21.931 4.229 9.536 1.00 76.50 172 SER A C 1
ATOM 1400 O O . SER A 1 172 ? -22.431 5.252 10.005 1.00 76.50 172 SER A O 1
ATOM 1402 N N . VAL A 1 173 ? -22.702 3.235 9.080 1.00 69.31 173 VAL A N 1
ATOM 1403 C CA . VAL A 1 173 ? -24.183 3.273 9.044 1.00 69.31 173 VAL A CA 1
ATOM 1404 C C . VAL A 1 173 ? -24.807 3.446 10.445 1.00 69.31 173 VAL A C 1
ATOM 1406 O O . VAL A 1 173 ? -25.964 3.849 10.570 1.00 69.31 173 VAL A O 1
ATOM 1409 N N . SER A 1 174 ? -24.040 3.201 11.512 1.00 61.44 174 SER A N 1
ATOM 1410 C CA . SER A 1 174 ? -24.441 3.365 12.916 1.00 61.44 174 SER A CA 1
ATOM 1411 C C . SER A 1 174 ? -24.930 4.774 13.273 1.00 61.44 174 SER A C 1
ATOM 1413 O O . SER A 1 174 ? -25.777 4.898 14.154 1.00 61.44 174 SER A O 1
ATOM 1415 N N . GLU A 1 175 ? -24.488 5.823 12.572 1.00 57.22 175 GLU A N 1
ATOM 1416 C CA . GLU A 1 175 ? -24.952 7.197 12.830 1.00 57.22 175 GLU A CA 1
ATOM 1417 C C . GLU A 1 175 ? -26.269 7.568 12.123 1.00 57.22 175 GLU A C 1
ATOM 1419 O O . GLU A 1 175 ? -26.901 8.556 12.486 1.00 57.22 175 GLU A O 1
ATOM 1424 N N . MET A 1 176 ? -26.744 6.783 11.147 1.00 56.62 176 MET A N 1
ATOM 1425 C CA . MET A 1 176 ? -27.965 7.117 10.388 1.00 56.62 176 MET A CA 1
ATOM 1426 C C . MET A 1 176 ? -29.276 6.688 11.072 1.00 56.62 176 MET A C 1
ATOM 1428 O O . MET A 1 176 ? -30.354 6.956 10.545 1.00 56.62 176 MET A O 1
ATOM 1432 N N . ARG A 1 177 ? -29.225 6.023 12.236 1.00 55.81 177 ARG A N 1
ATOM 1433 C CA . ARG A 1 177 ? -30.412 5.470 12.922 1.00 55.81 177 ARG A CA 1
ATOM 1434 C C . ARG A 1 177 ? -30.637 6.004 14.340 1.00 55.81 177 ARG A C 1
ATOM 1436 O O . ARG A 1 177 ? -31.080 5.252 15.203 1.00 55.81 177 ARG A O 1
ATOM 1443 N N . GLN A 1 178 ? -30.396 7.287 14.599 1.00 55.56 178 GLN A N 1
ATOM 1444 C CA . GLN A 1 178 ? -31.008 7.926 15.769 1.00 55.56 178 GLN A CA 1
ATOM 1445 C C . GLN A 1 178 ? -32.242 8.725 15.335 1.00 55.56 178 GLN A C 1
ATOM 1447 O O . GLN A 1 178 ? -32.103 9.869 14.901 1.00 55.56 178 GLN A O 1
ATOM 1452 N N . PRO A 1 179 ? -33.464 8.155 15.418 1.00 58.47 179 PRO A N 1
ATOM 1453 C CA . PRO A 1 179 ? -34.663 8.971 15.350 1.00 58.47 179 PRO A CA 1
ATOM 1454 C C . PRO A 1 179 ? -34.622 9.955 16.519 1.00 58.47 179 PRO A C 1
ATOM 1456 O O . PRO A 1 179 ? -34.496 9.559 17.680 1.00 58.47 179 PRO A O 1
ATOM 1459 N N . VAL A 1 180 ? -34.701 11.242 16.186 1.00 62.25 180 VAL A N 1
ATOM 1460 C CA . VAL A 1 180 ? -34.870 12.352 17.122 1.00 62.25 180 VAL A CA 1
ATOM 1461 C C . VAL A 1 180 ? -36.003 11.981 18.077 1.00 62.25 180 VAL A C 1
ATOM 1463 O O . VAL A 1 180 ? -37.170 11.970 17.687 1.00 62.25 180 VAL A O 1
ATOM 1466 N N . LYS A 1 181 ? -35.673 11.632 19.328 1.00 59.97 181 LYS A N 1
ATOM 1467 C CA . LYS A 1 181 ? -36.682 11.522 20.383 1.00 59.97 181 LYS A CA 1
ATOM 1468 C C . LYS A 1 181 ? -37.269 12.916 20.557 1.00 59.97 181 LYS A C 1
ATOM 1470 O O . LYS A 1 181 ? -36.628 13.798 21.126 1.00 59.97 181 LYS A O 1
ATOM 1475 N N . ALA A 1 182 ? -38.463 13.108 20.004 1.00 61.16 182 ALA A N 1
ATOM 1476 C CA . ALA A 1 182 ? -39.266 14.295 20.201 1.00 61.16 182 ALA A CA 1
ATOM 1477 C C . ALA A 1 182 ? -39.411 14.532 21.708 1.00 61.16 182 ALA A C 1
ATOM 1479 O O . ALA A 1 182 ? -39.914 13.689 22.449 1.00 61.16 182 ALA A O 1
ATOM 1480 N N . ARG A 1 183 ? -38.896 15.675 22.153 1.00 62.47 183 ARG A N 1
ATOM 1481 C CA . ARG A 1 183 ? -39.017 16.175 23.517 1.00 62.47 183 ARG A CA 1
ATOM 1482 C C . ARG A 1 183 ? -40.454 16.684 23.656 1.00 62.47 183 ARG A C 1
ATOM 1484 O O . ARG A 1 183 ? -40.731 17.825 23.304 1.00 62.47 183 ARG A O 1
ATOM 1491 N N . THR A 1 184 ? -41.384 15.822 24.053 1.00 66.69 184 THR A N 1
ATOM 1492 C CA . THR A 1 184 ? -42.719 16.268 24.467 1.00 66.69 184 THR A CA 1
ATOM 1493 C C . THR A 1 184 ? -42.627 16.877 25.857 1.00 66.69 184 THR A C 1
ATOM 1495 O O . THR A 1 184 ? -41.957 16.338 26.739 1.00 66.69 184 THR A O 1
ATOM 1498 N N . SER A 1 185 ? -43.238 18.052 25.938 1.00 67.31 185 SER A N 1
ATOM 1499 C CA . SER A 1 185 ? -43.312 19.012 27.035 1.00 67.31 185 SER A CA 1
ATOM 1500 C C . SER A 1 185 ? -44.003 18.474 28.279 1.00 67.31 185 SER A C 1
ATOM 1502 O O . SER A 1 185 ? -44.853 17.569 28.130 1.00 67.31 185 SER A O 1
#